Protein AF-0000000074597807 (afdb_homodimer)

Secondary structure (DSSP, 8-state):
-----------------HHHHHHHHHHHHHHHHHHTTTT--HHHHHHHHHTSGGGGG--HHHHHHHHHHHHHHHHHHHHHHHHHHHT-TT--HHHHHHHHHHHHHHTTHHHHHHHHHHHHHTT-HHHHHHHHHHHHHHHHHHHHHHTT--SHHHHHHHHHHHHHHHHHHHHHHHHHHHHHH-/---------------STHHHHHHHHHHHHHHHHHHTTTT--HHHHHHHHHTSGGGGG--HHHHHHHHHHHHHHHHHHHHHHHHHHHT-TT--HHHHHHHHHHHHHHTTHHHHHHHHHHHHHTT-HHHHHHHHHHHHHHHHHHHHHHTT---HHHHHHHHHHHHHHHHHHHHHHHHHHHHHH-

Radius of gyration: 28.16 Å; Cα contacts (8 Å, |Δi|>4): 425; chains: 2; bounding box: 105×85×82 Å

InterPro domains:
  IPR006501 Pectinesterase inhibitor domain [PF04043] (23-172)
  IPR006501 Pectinesterase inhibitor domain [SM00856] (20-174)
  IPR006501 Pectinesterase inhibitor domain [TIGR01614] (4-178)
  IPR035513 Invertase/pectin methylesterase inhibitor domain superfamily [G3DSA:1.20.140.40] (20-178)
  IPR035513 Invertase/pectin methylesterase inhibitor domain superfamily [SSF101148] (22-178)

Foldseek 3Di:
DPPPPPPPPPPPCPDPPQPVLLVVQLVLLVVLCVVPVPQEDSVLSSVQLVVDVVSSDDDLLVSLLSLLVSLLVLLVVLLVLLVVQLPDPPDDPLQNVLSVLLNVLSVCLNVLSVVLSVCSVVVNLVSVLVSLVVNLVSLVVSQVSLVPPPDDSSVVSNVSSSSSNSSSSVSNSSSVVSVVVD/DPPPPPDDCPDDPPDDPQPVLLVVQLVLLVVLCVVPVPQEDSVLSSVQLVVDVVSSPDDLLVSLLSLLVSLLVLLVVLLVLLVVQLPDPPDDPLQNVLSVLLNVLSVCLNVLSVVLSVCSVVVVLVSVLVSLVVNLVSLVVSQVSLPPDPDDSSVVSNVSSSSSNSSSSVSNSSSVVSVVVD

Structure (mmCIF, N/CA/C/O backbone):
data_AF-0000000074597807-model_v1
#
loop_
_entity.id
_entity.type
_entity.pdbx_description
1 polymer 'Pectinesterase inhibitor domain-containing protein'
#
loop_
_atom_site.group_PDB
_atom_site.id
_atom_site.type_symbol
_atom_site.label_atom_id
_atom_site.label_alt_id
_atom_site.label_comp_id
_atom_site.label_asym_id
_atom_site.label_entity_id
_atom_site.label_seq_id
_atom_site.pdbx_PDB_ins_code
_atom_site.Cartn_x
_atom_site.Cartn_y
_atom_site.Cartn_z
_atom_site.occupancy
_atom_site.B_iso_or_equiv
_atom_site.auth_seq_id
_atom_site.auth_comp_id
_atom_site.auth_asym_id
_atom_site.auth_atom_id
_atom_site.pdbx_PDB_model_num
ATOM 1 N N . MET A 1 1 ? 69.5 13.93 -6.168 1 35.16 1 MET A N 1
ATOM 2 C CA . MET A 1 1 ? 68.562 12.898 -5.863 1 35.16 1 MET A CA 1
ATOM 3 C C . MET A 1 1 ? 67.188 13.516 -5.602 1 35.16 1 MET A C 1
ATOM 5 O O . MET A 1 1 ? 67 14.32 -4.688 1 35.16 1 MET A O 1
ATOM 9 N N . HIS A 1 2 ? 66.375 13.734 -6.77 1 42.31 2 HIS A N 1
ATOM 10 C CA . HIS A 1 2 ? 65.062 14.25 -7 1 42.31 2 HIS A CA 1
ATOM 11 C C . HIS A 1 2 ? 64 13.43 -6.246 1 42.31 2 HIS A C 1
ATOM 13 O O . HIS A 1 2 ? 63.969 12.211 -6.383 1 42.31 2 HIS A O 1
ATOM 19 N N . TYR A 1 3 ? 63.75 13.82 -5.004 1 42.03 3 TYR A N 1
ATOM 20 C CA . TYR A 1 3 ? 62.625 13.359 -4.195 1 42.03 3 TYR A CA 1
ATOM 21 C C . TYR A 1 3 ? 61.312 13.531 -4.953 1 42.03 3 TYR A C 1
ATOM 23 O O . TYR A 1 3 ? 60.906 14.656 -5.227 1 42.03 3 TYR A O 1
ATOM 31 N N . THR A 1 4 ? 61.156 12.648 -5.973 1 44.5 4 THR A N 1
ATOM 32 C CA . THR A 1 4 ? 59.812 12.547 -6.539 1 44.5 4 THR A CA 1
ATOM 33 C C . THR A 1 4 ? 58.781 12.289 -5.441 1 44.5 4 THR A C 1
ATOM 35 O O . THR A 1 4 ? 58.938 11.352 -4.656 1 44.5 4 THR A O 1
ATOM 38 N N . PHE A 1 5 ? 58.219 13.352 -4.855 1 45.19 5 PHE A N 1
ATOM 39 C CA . PHE A 1 5 ? 56.969 13.391 -4.078 1 45.19 5 PHE A CA 1
ATOM 40 C C . PHE A 1 5 ? 55.875 12.586 -4.762 1 45.19 5 PHE A C 1
ATOM 42 O O . PHE A 1 5 ? 55.406 12.961 -5.836 1 45.19 5 PHE A O 1
ATOM 49 N N . VAL A 1 6 ? 55.906 11.242 -4.656 1 41.97 6 VAL A N 1
ATOM 50 C CA . VAL A 1 6 ? 54.75 10.391 -4.961 1 41.97 6 VAL A CA 1
ATOM 51 C C . VAL A 1 6 ? 53.531 10.883 -4.184 1 41.97 6 VAL A C 1
ATOM 53 O O . VAL A 1 6 ? 53.5 10.797 -2.953 1 41.97 6 VAL A O 1
ATOM 56 N N . SER A 1 7 ? 52.906 11.984 -4.496 1 43 7 SER A N 1
ATOM 57 C CA . SER A 1 7 ? 51.562 12.289 -4.039 1 43 7 SER A CA 1
ATOM 58 C C . SER A 1 7 ? 50.625 11.125 -4.285 1 43 7 SER A C 1
ATOM 60 O O . SER A 1 7 ? 50.375 10.734 -5.434 1 43 7 SER A O 1
ATOM 62 N N . ALA A 1 8 ? 50.719 10.047 -3.471 1 38.78 8 ALA A N 1
ATOM 63 C CA . ALA A 1 8 ? 49.688 9.016 -3.473 1 38.78 8 ALA A CA 1
ATOM 64 C C . ALA A 1 8 ? 48.281 9.641 -3.398 1 38.78 8 ALA A C 1
ATOM 66 O O . ALA A 1 8 ? 47.969 10.398 -2.473 1 38.78 8 ALA A O 1
ATOM 67 N N . LEU A 1 9 ? 47.562 9.766 -4.52 1 37.81 9 LEU A N 1
ATOM 68 C CA . LEU A 1 9 ? 46.125 9.938 -4.77 1 37.81 9 LEU A CA 1
ATOM 69 C C . LEU A 1 9 ? 45.312 8.953 -3.943 1 37.81 9 LEU A C 1
ATOM 71 O O . LEU A 1 9 ? 45.312 7.754 -4.227 1 37.81 9 LEU A O 1
ATOM 75 N N . ILE A 1 10 ? 45.312 9.008 -2.631 1 40.59 10 ILE A N 1
ATOM 76 C CA . ILE A 1 10 ? 44.281 8.305 -1.894 1 40.59 10 ILE A CA 1
ATOM 77 C C . ILE A 1 10 ? 42.906 8.719 -2.424 1 40.59 10 ILE A C 1
ATOM 79 O O . ILE A 1 10 ? 42.438 9.82 -2.154 1 40.59 10 ILE A O 1
ATOM 83 N N . PHE A 1 11 ? 42.625 8.5 -3.691 1 38.66 11 PHE A N 1
ATOM 84 C CA . PHE A 1 11 ? 41.219 8.539 -4.062 1 38.66 11 PHE A CA 1
ATOM 85 C C . PHE A 1 11 ? 40.406 7.625 -3.164 1 38.66 11 PHE A C 1
ATOM 87 O O . PHE A 1 11 ? 40.531 6.402 -3.236 1 38.66 11 PHE A O 1
ATOM 94 N N . PHE A 1 12 ? 40.219 7.984 -1.876 1 38.12 12 PHE A N 1
ATOM 95 C CA . PHE A 1 12 ? 39.156 7.43 -1.035 1 38.12 12 PHE A CA 1
ATOM 96 C C . PHE A 1 12 ? 37.875 7.172 -1.849 1 38.12 12 PHE A C 1
ATOM 98 O O . PHE A 1 12 ? 37.344 8.094 -2.471 1 38.12 12 PHE A O 1
ATOM 105 N N . PHE A 1 13 ? 37.656 5.965 -2.201 1 36 13 PHE A N 1
ATOM 106 C CA . PHE A 1 13 ? 36.438 5.277 -2.629 1 36 13 PHE A CA 1
ATOM 107 C C . PHE A 1 13 ? 35.25 5.637 -1.724 1 36 13 PHE A C 1
ATOM 109 O O . PHE A 1 13 ? 35.094 5.039 -0.66 1 36 13 PHE A O 1
ATOM 116 N N . PHE A 1 14 ? 35 6.945 -1.394 1 39.16 14 PHE A N 1
ATOM 117 C CA . PHE A 1 14 ? 33.625 7.113 -0.916 1 39.16 14 PHE A CA 1
ATOM 118 C C . PHE A 1 14 ? 32.625 6.402 -1.836 1 39.16 14 PHE A C 1
ATOM 120 O O . PHE A 1 14 ? 32.281 6.934 -2.883 1 39.16 14 PHE A O 1
ATOM 127 N N . ILE A 1 15 ? 32.688 5.141 -2.041 1 37.38 15 ILE A N 1
ATOM 128 C CA . ILE A 1 15 ? 31.656 4.359 -2.701 1 37.38 15 ILE A CA 1
ATOM 129 C C . ILE A 1 15 ? 30.281 4.801 -2.197 1 37.38 15 ILE A C 1
ATOM 131 O O . ILE A 1 15 ? 30.125 5.117 -1.017 1 37.38 15 ILE A O 1
ATOM 135 N N . SER A 1 16 ? 29.141 4.848 -3.113 1 37.72 16 SER A N 1
ATOM 136 C CA . SER A 1 16 ? 27.75 5.117 -3.445 1 37.72 16 SER A CA 1
ATOM 137 C C . SER A 1 16 ? 26.812 4.336 -2.537 1 37.72 16 SER A C 1
ATOM 139 O O . SER A 1 16 ? 26.391 3.225 -2.873 1 37.72 16 SER A O 1
ATOM 141 N N . THR A 1 17 ? 27.078 4.219 -1.377 1 41.03 17 THR A N 1
ATOM 142 C CA . THR A 1 17 ? 25.969 3.668 -0.604 1 41.03 17 THR A CA 1
ATOM 143 C C . THR A 1 17 ? 24.672 4.434 -0.885 1 41.03 17 THR A C 1
ATOM 145 O O . THR A 1 17 ? 23.641 4.148 -0.286 1 41.03 17 THR A O 1
ATOM 148 N N . ASN A 1 18 ? 24.688 5.566 -1.481 1 43.09 18 ASN A N 1
ATOM 149 C CA . ASN A 1 18 ? 23.531 6.426 -1.624 1 43.09 18 ASN A CA 1
ATOM 150 C C . ASN A 1 18 ? 22.422 5.746 -2.426 1 43.09 18 ASN A C 1
ATOM 152 O O . ASN A 1 18 ? 21.328 6.297 -2.578 1 43.09 18 ASN A O 1
ATOM 156 N N . ASN A 1 19 ? 22.656 4.613 -3.107 1 43 19 ASN A N 1
ATOM 157 C CA . ASN A 1 19 ? 21.672 4.18 -4.09 1 43 19 ASN A CA 1
ATOM 158 C C . ASN A 1 19 ? 20.531 3.412 -3.434 1 43 19 ASN A C 1
ATOM 160 O O . ASN A 1 19 ? 19.406 3.395 -3.951 1 43 19 ASN A O 1
ATOM 164 N N . VAL A 1 20 ? 20.781 2.779 -2.264 1 45.22 20 VAL A N 1
ATOM 165 C CA . VAL A 1 20 ? 19.781 1.875 -1.718 1 45.22 20 VAL A CA 1
ATOM 166 C C . VAL A 1 20 ? 18.656 2.682 -1.054 1 45.22 20 VAL A C 1
ATOM 168 O O . VAL A 1 20 ? 17.484 2.371 -1.218 1 45.22 20 VAL A O 1
ATOM 171 N N . SER A 1 21 ? 19.094 3.771 -0.204 1 47.28 21 SER A N 1
ATOM 172 C CA . SER A 1 21 ? 18.125 4.582 0.543 1 47.28 21 SER A CA 1
ATOM 173 C C . SER A 1 21 ? 17.234 5.391 -0.393 1 47.28 21 SER A C 1
ATOM 175 O O . SER A 1 21 ? 16.031 5.473 -0.191 1 47.28 21 SER A O 1
ATOM 177 N N . ALA A 1 22 ? 17.922 6.121 -1.404 1 53.16 22 ALA A N 1
ATOM 178 C CA . ALA A 1 22 ? 17.188 6.844 -2.439 1 53.16 22 ALA A CA 1
ATOM 179 C C . ALA A 1 22 ? 16.141 5.945 -3.104 1 53.16 22 ALA A C 1
ATOM 181 O O . ALA A 1 22 ? 15.055 6.402 -3.457 1 53.16 22 ALA A O 1
ATOM 182 N N . SER A 1 23 ? 16.312 4.684 -2.635 1 79.94 23 SER A N 1
ATOM 183 C CA . SER A 1 23 ? 15.508 3.682 -3.316 1 79.94 23 SER A CA 1
ATOM 184 C C . SER A 1 23 ? 14.234 3.371 -2.529 1 79.94 23 SER A C 1
ATOM 186 O O . SER A 1 23 ? 13.156 3.244 -3.109 1 79.94 23 SER A O 1
ATOM 188 N N . LEU A 1 24 ? 14.484 3.76 -1.171 1 89.06 24 LEU A N 1
ATOM 189 C CA . LEU A 1 24 ? 13.297 3.404 -0.411 1 89.06 24 LEU A CA 1
ATOM 190 C C . LEU A 1 24 ? 12.266 4.523 -0.463 1 89.06 24 LEU A C 1
ATOM 192 O O . LEU A 1 24 ? 11.062 4.262 -0.546 1 89.06 24 LEU A O 1
ATOM 196 N N . VAL A 1 25 ? 12.82 5.781 -0.457 1 95.5 25 VAL A N 1
ATOM 197 C CA . VAL A 1 25 ? 11.938 6.938 -0.564 1 95.5 25 VAL A CA 1
ATOM 198 C C . VAL A 1 25 ? 11.117 6.844 -1.849 1 95.5 25 VAL A C 1
ATOM 200 O O . VAL A 1 25 ? 9.891 6.961 -1.817 1 95.5 25 VAL A O 1
ATOM 203 N N . ARG A 1 26 ? 11.773 6.609 -2.891 1 94.5 26 ARG A N 1
ATOM 204 C CA . ARG A 1 26 ? 11.102 6.555 -4.184 1 94.5 26 ARG A CA 1
ATOM 205 C C . ARG A 1 26 ? 10.141 5.371 -4.258 1 94.5 26 ARG A C 1
ATOM 207 O O . ARG A 1 26 ? 9.016 5.508 -4.734 1 94.5 26 ARG A O 1
ATOM 214 N N . ALA A 1 27 ? 10.562 4.238 -3.715 1 92.88 27 ALA A N 1
ATOM 215 C CA . ALA A 1 27 ? 9.703 3.057 -3.709 1 92.88 27 ALA A CA 1
ATOM 216 C C . ALA A 1 27 ? 8.461 3.287 -2.859 1 92.88 27 ALA A C 1
ATOM 218 O O . ALA A 1 27 ? 7.352 2.912 -3.256 1 92.88 27 ALA A O 1
ATOM 219 N N . THR A 1 28 ? 8.664 3.896 -1.74 1 95.5 28 THR A N 1
ATOM 220 C CA . THR A 1 28 ? 7.547 4.125 -0.833 1 95.5 28 THR A CA 1
ATOM 221 C C . THR A 1 28 ? 6.598 5.176 -1.399 1 95.5 28 THR A C 1
ATOM 223 O O . THR A 1 28 ? 5.379 5.004 -1.362 1 95.5 28 THR A O 1
ATOM 226 N N . CYS A 1 29 ? 7.133 6.207 -1.984 1 97.44 29 CYS A N 1
ATOM 227 C CA . CYS A 1 29 ? 6.289 7.242 -2.57 1 97.44 29 CYS A CA 1
ATOM 228 C C . CYS A 1 29 ? 5.52 6.703 -3.771 1 97.44 29 CYS A C 1
ATOM 230 O O . CYS A 1 29 ? 4.367 7.078 -3.996 1 97.44 29 CYS A O 1
ATOM 232 N N . LYS A 1 30 ? 6.188 5.895 -4.516 1 95.69 30 LYS A N 1
ATOM 233 C CA . LYS A 1 30 ? 5.484 5.258 -5.625 1 95.69 30 LYS A CA 1
ATOM 234 C C . LYS A 1 30 ? 4.32 4.41 -5.125 1 95.69 30 LYS A C 1
ATOM 236 O O . LYS A 1 30 ? 3.217 4.473 -5.672 1 95.69 30 LYS A O 1
ATOM 241 N N . HIS A 1 31 ? 4.621 3.639 -4.098 1 95.44 31 HIS A N 1
ATOM 242 C CA . HIS A 1 31 ? 3.592 2.791 -3.508 1 95.44 31 HIS A CA 1
ATOM 243 C C . HIS A 1 31 ? 2.439 3.625 -2.957 1 95.44 31 HIS A C 1
ATOM 245 O O . HIS A 1 31 ? 1.271 3.305 -3.188 1 95.44 31 HIS A O 1
ATOM 251 N N . LEU A 1 32 ? 2.727 4.66 -2.268 1 97.62 32 LEU A N 1
ATOM 252 C CA . LEU A 1 32 ? 1.702 5.504 -1.664 1 97.62 32 LEU A CA 1
ATOM 253 C C . LEU A 1 32 ? 0.88 6.211 -2.736 1 97.62 32 LEU A C 1
ATOM 255 O O . LEU A 1 32 ? -0.343 6.316 -2.617 1 97.62 32 LEU A O 1
ATOM 259 N N . SER A 1 33 ? 1.545 6.727 -3.762 1 97.44 33 SER A N 1
ATOM 260 C CA . SER A 1 33 ? 0.84 7.438 -4.824 1 97.44 33 SER A CA 1
ATOM 261 C C . SER A 1 33 ? -0.102 6.508 -5.582 1 97.44 33 SER A C 1
ATOM 263 O O . SER A 1 33 ? -1.156 6.934 -6.055 1 97.44 33 SER A O 1
ATOM 265 N N . LYS A 1 34 ? 0.245 5.266 -5.68 1 94.94 34 LYS A N 1
ATOM 266 C CA . LYS A 1 34 ? -0.625 4.285 -6.32 1 94.94 34 LYS A CA 1
ATOM 267 C C . LYS A 1 34 ? -1.829 3.957 -5.445 1 94.94 34 LYS A C 1
ATOM 269 O O . LYS A 1 34 ? -2.93 3.727 -5.949 1 94.94 34 LYS A O 1
ATOM 274 N N . THR A 1 35 ? -1.568 3.916 -4.184 1 94.94 35 THR A N 1
ATOM 275 C CA . THR A 1 35 ? -2.633 3.553 -3.254 1 94.94 35 THR A CA 1
ATOM 276 C C . THR A 1 35 ? -3.619 4.707 -3.086 1 94.94 35 THR A C 1
ATOM 278 O O . THR A 1 35 ? -4.812 4.48 -2.859 1 94.94 35 THR A O 1
ATOM 281 N N . ASP A 1 36 ? -3.133 5.91 -3.15 1 95.69 36 ASP A N 1
ATOM 282 C CA . ASP A 1 36 ? -3.959 7.105 -3.041 1 95.69 36 ASP A CA 1
ATOM 283 C C . ASP A 1 36 ? -3.617 8.117 -4.137 1 95.69 36 ASP A C 1
ATOM 285 O O . ASP A 1 36 ? -3.045 9.172 -3.855 1 95.69 36 ASP A O 1
ATOM 289 N N . ARG A 1 37 ? -4.102 7.855 -5.293 1 94 37 ARG A N 1
ATOM 290 C CA . ARG A 1 37 ? -3.758 8.617 -6.492 1 94 37 ARG A CA 1
ATOM 291 C C . ARG A 1 37 ? -4.348 10.016 -6.438 1 94 37 ARG A C 1
ATOM 293 O O . ARG A 1 37 ? -3.807 10.953 -7.043 1 94 37 ARG A O 1
ATOM 300 N N . GLN A 1 38 ? -5.383 10.234 -5.715 1 94.75 38 GLN A N 1
ATOM 301 C CA . GLN A 1 38 ? -6.102 11.5 -5.688 1 94.75 38 GLN A CA 1
ATOM 302 C C . GLN A 1 38 ? -5.371 12.531 -4.824 1 94.75 38 GLN A C 1
ATOM 304 O O . GLN A 1 38 ? -5.402 13.727 -5.113 1 94.75 38 GLN A O 1
ATOM 309 N N . ASN A 1 39 ? -4.68 11.969 -3.824 1 95.25 39 ASN A N 1
ATOM 310 C CA . ASN A 1 39 ? -4.215 12.93 -2.832 1 95.25 39 ASN A CA 1
ATOM 311 C C . ASN A 1 39 ? -2.693 12.938 -2.723 1 95.25 39 ASN A C 1
ATOM 313 O O . ASN A 1 39 ? -2.109 13.867 -2.166 1 95.25 39 ASN A O 1
ATOM 317 N N . ILE A 1 40 ? -2.057 11.938 -3.232 1 98 40 ILE A N 1
ATOM 318 C CA . ILE A 1 40 ? -0.609 11.867 -3.072 1 98 40 ILE A CA 1
ATOM 319 C C . ILE A 1 40 ? 0.066 11.922 -4.441 1 98 40 ILE A C 1
ATOM 321 O O . ILE A 1 40 ? -0.06 10.992 -5.238 1 98 40 ILE A O 1
ATOM 325 N N . ASN A 1 41 ? 0.726 13.016 -4.637 1 98.31 41 ASN A N 1
ATOM 326 C CA . ASN A 1 41 ? 1.534 13.18 -5.84 1 98.31 41 ASN A CA 1
ATOM 327 C C . ASN A 1 41 ? 2.943 12.625 -5.652 1 98.31 41 ASN A C 1
ATOM 329 O O . ASN A 1 41 ? 3.648 13.016 -4.723 1 98.31 41 ASN A O 1
ATOM 333 N N . TYR A 1 42 ? 3.393 11.773 -6.531 1 98 42 TYR A N 1
ATOM 334 C CA . TYR A 1 42 ? 4.668 11.078 -6.43 1 98 42 TYR A CA 1
ATOM 335 C C . TYR A 1 42 ? 5.824 12.07 -6.34 1 98 42 TYR A C 1
ATOM 337 O O . TYR A 1 42 ? 6.66 11.977 -5.438 1 98 42 TYR A O 1
ATOM 345 N N . ASP A 1 43 ? 5.859 13.023 -7.262 1 98.19 43 ASP A N 1
ATOM 346 C CA . ASP A 1 43 ? 6.992 13.945 -7.316 1 98.19 43 ASP A CA 1
ATOM 347 C C . ASP A 1 43 ? 7.047 14.828 -6.07 1 98.19 43 ASP A C 1
ATOM 349 O O . ASP A 1 43 ? 8.125 15.117 -5.555 1 98.19 43 ASP A O 1
ATOM 353 N N . PHE A 1 44 ? 5.98 15.281 -5.602 1 98.56 44 PHE A N 1
ATOM 354 C CA . PHE A 1 44 ? 5.93 16.078 -4.379 1 98.56 44 PHE A CA 1
ATOM 355 C C . PHE A 1 44 ? 6.406 15.258 -3.184 1 98.56 44 PHE A C 1
ATOM 357 O O . PHE A 1 44 ? 7.203 15.742 -2.377 1 98.56 44 PHE A O 1
ATOM 364 N N . CYS A 1 45 ? 5.887 14 -3.107 1 98.5 45 CYS A N 1
ATOM 365 C CA . CYS A 1 45 ? 6.277 13.094 -2.037 1 98.5 45 CYS A CA 1
ATOM 366 C C . CYS A 1 45 ? 7.789 12.898 -2.008 1 98.5 45 CYS A C 1
ATOM 368 O O . CYS A 1 45 ? 8.422 13.062 -0.963 1 98.5 45 CYS A O 1
ATOM 370 N N . VAL A 1 46 ? 8.367 12.617 -3.148 1 98.06 46 VAL A N 1
ATOM 371 C CA . VAL A 1 46 ? 9.797 12.375 -3.262 1 98.06 46 VAL A CA 1
ATOM 372 C C . VAL A 1 46 ? 10.57 13.633 -2.883 1 98.06 46 VAL A C 1
ATOM 374 O O . VAL A 1 46 ? 11.5 13.586 -2.072 1 98.06 46 VAL A O 1
ATOM 377 N N . SER A 1 47 ? 10.148 14.719 -3.396 1 98 47 SER A N 1
ATOM 378 C CA . SER A 1 47 ? 10.844 15.977 -3.146 1 98 47 SER A CA 1
ATOM 379 C C . SER A 1 47 ? 10.844 16.328 -1.662 1 98 47 SER A C 1
ATOM 381 O O . SER A 1 47 ? 11.867 16.734 -1.111 1 98 47 SER A O 1
ATOM 383 N N . LYS A 1 48 ? 9.75 16.125 -0.962 1 98.19 48 LYS A N 1
ATOM 384 C CA . LYS A 1 48 ? 9.617 16.516 0.44 1 98.19 48 LYS A CA 1
ATOM 385 C C . LYS A 1 48 ? 10.43 15.586 1.343 1 98.19 48 LYS A C 1
ATOM 387 O O . LYS A 1 48 ? 11.148 16.047 2.232 1 98.19 48 LYS A O 1
ATOM 392 N N . LEU A 1 49 ? 10.344 14.328 1.073 1 97.81 49 LEU A N 1
ATOM 393 C CA . LEU A 1 49 ? 11.055 13.391 1.934 1 97.81 49 LEU A CA 1
ATOM 394 C C . LEU A 1 49 ? 12.555 13.445 1.679 1 97.81 49 LEU A C 1
ATOM 396 O O . LEU A 1 49 ? 13.352 13.375 2.617 1 97.81 49 LEU A O 1
ATOM 400 N N . GLU A 1 50 ? 12.945 13.641 0.459 1 96 50 GLU A N 1
ATOM 401 C CA . GLU A 1 50 ? 14.367 13.672 0.134 1 96 50 GLU A CA 1
ATOM 402 C C . GLU A 1 50 ? 15.008 14.984 0.58 1 96 50 GLU A C 1
ATOM 404 O O . GLU A 1 50 ? 16.234 15.094 0.65 1 96 50 GLU A O 1
ATOM 409 N N . SER A 1 51 ? 14.117 15.961 0.803 1 94.62 51 SER A N 1
ATOM 410 C CA . SER A 1 51 ? 14.656 17.219 1.312 1 94.62 51 SER A CA 1
ATOM 411 C C . SER A 1 51 ? 15.164 17.062 2.742 1 94.62 51 SER A C 1
ATOM 413 O O . SER A 1 51 ? 15.891 17.922 3.244 1 94.62 51 SER A O 1
ATOM 415 N N . ASP A 1 52 ? 14.711 16.062 3.43 1 94.25 52 ASP A N 1
ATOM 416 C CA . ASP A 1 52 ? 15.219 15.727 4.758 1 94.25 52 ASP A CA 1
ATOM 417 C C . ASP A 1 52 ? 16.375 14.734 4.672 1 94.25 52 ASP A C 1
ATOM 419 O O . ASP A 1 52 ? 16.203 13.609 4.195 1 94.25 52 ASP A O 1
ATOM 423 N N . SER A 1 53 ? 17.547 15.055 5.168 1 91.12 53 SER A N 1
ATOM 424 C CA . SER A 1 53 ? 18.766 14.266 5.02 1 91.12 53 SER A CA 1
ATOM 425 C C . SER A 1 53 ? 18.641 12.922 5.719 1 91.12 53 SER A C 1
ATOM 427 O O . SER A 1 53 ? 19.328 11.961 5.363 1 91.12 53 SER A O 1
ATOM 429 N N . ARG A 1 54 ? 17.812 12.836 6.652 1 93.12 54 ARG A N 1
ATOM 430 C CA . ARG A 1 54 ? 17.672 11.594 7.402 1 93.12 54 ARG A CA 1
ATOM 431 C C . ARG A 1 54 ? 17.016 10.516 6.543 1 93.12 54 ARG A C 1
ATOM 433 O O . ARG A 1 54 ? 17.078 9.328 6.879 1 93.12 54 ARG A O 1
ATOM 440 N N . SER A 1 55 ? 16.359 10.891 5.383 1 90.94 55 SER A N 1
ATOM 441 C CA . SER A 1 55 ? 15.578 9.977 4.559 1 90.94 55 SER A CA 1
ATOM 442 C C . SER A 1 55 ? 16.469 8.969 3.84 1 90.94 55 SER A C 1
ATOM 444 O O . SER A 1 55 ? 16.016 7.883 3.479 1 90.94 55 SER A O 1
ATOM 446 N N . SER A 1 56 ? 17.734 9.25 3.584 1 85.75 56 SER A N 1
ATOM 447 C CA . SER A 1 56 ? 18.641 8.43 2.777 1 85.75 56 SER A CA 1
ATOM 448 C C . SER A 1 56 ? 18.922 7.094 3.455 1 85.75 56 SER A C 1
ATOM 450 O O . SER A 1 56 ? 19.297 6.121 2.791 1 85.75 56 SER A O 1
ATOM 452 N N . SER A 1 57 ? 18.688 6.922 4.73 1 83.31 57 SER A N 1
ATOM 453 C CA . SER A 1 57 ? 18.969 5.688 5.457 1 83.31 57 SER A CA 1
ATOM 454 C C . SER A 1 57 ? 17.797 5.316 6.375 1 83.31 57 SER A C 1
ATOM 456 O O . SER A 1 57 ? 18.016 4.781 7.465 1 83.31 57 SER A O 1
ATOM 458 N N . SER A 1 58 ? 16.656 5.512 5.855 1 88.19 58 SER A N 1
ATOM 459 C CA . SER A 1 58 ? 15.492 5.367 6.723 1 88.19 58 SER A CA 1
ATOM 460 C C . SER A 1 58 ? 14.695 4.117 6.367 1 88.19 58 SER A C 1
ATOM 462 O O . SER A 1 58 ? 14.773 3.627 5.238 1 88.19 58 SER A O 1
ATOM 464 N N . THR A 1 59 ? 14.047 3.564 7.406 1 90.81 59 THR A N 1
ATOM 465 C CA . THR A 1 59 ? 13 2.574 7.219 1 90.81 59 THR A CA 1
ATOM 466 C C . THR A 1 59 ? 11.672 3.25 6.863 1 90.81 59 THR A C 1
ATOM 468 O O . THR A 1 59 ? 11.57 4.477 6.91 1 90.81 59 THR A O 1
ATOM 471 N N . ALA A 1 60 ? 10.703 2.475 6.496 1 94.06 60 ALA A N 1
ATOM 472 C CA . ALA A 1 60 ? 9.383 3.021 6.199 1 94.06 60 ALA A CA 1
ATOM 473 C C . ALA A 1 60 ? 8.812 3.775 7.398 1 94.06 60 ALA A C 1
ATOM 475 O O . ALA A 1 60 ? 8.211 4.844 7.242 1 94.06 60 ALA A O 1
ATOM 476 N N . LYS A 1 61 ? 8.992 3.219 8.625 1 95.44 61 LYS A N 1
ATOM 477 C CA . LYS A 1 61 ? 8.508 3.889 9.828 1 95.44 61 LYS A CA 1
ATOM 478 C C . LYS A 1 61 ? 9.195 5.234 10.023 1 95.44 61 LYS A C 1
ATOM 480 O O . LYS A 1 61 ? 8.547 6.238 10.32 1 95.44 61 LYS A O 1
ATOM 485 N N . GLN A 1 62 ? 10.484 5.242 9.82 1 96.94 62 GLN A N 1
ATOM 486 C CA . GLN A 1 62 ? 11.242 6.477 9.977 1 96.94 62 GLN A CA 1
ATOM 487 C C . GLN A 1 62 ? 10.852 7.504 8.914 1 96.94 62 GLN A C 1
ATOM 489 O O . GLN A 1 62 ? 10.812 8.703 9.195 1 96.94 62 GLN A O 1
ATOM 494 N N . LEU A 1 63 ? 10.57 7.047 7.699 1 97.62 63 LEU A N 1
ATOM 495 C CA . LEU A 1 63 ? 10.055 7.949 6.672 1 97.62 63 LEU A CA 1
ATOM 496 C C . LEU A 1 63 ? 8.711 8.539 7.09 1 97.62 63 LEU A C 1
ATOM 498 O O . LEU A 1 63 ? 8.445 9.719 6.848 1 97.62 63 LEU A O 1
ATOM 502 N N . GLY A 1 64 ? 7.895 7.672 7.711 1 98.12 64 GLY A N 1
ATOM 503 C CA . GLY A 1 64 ? 6.652 8.164 8.281 1 98.12 64 GLY A CA 1
ATOM 504 C C . GLY A 1 64 ? 6.863 9.242 9.336 1 98.12 64 GLY A C 1
ATOM 505 O O . GLY A 1 64 ? 6.16 10.25 9.344 1 98.12 64 GLY A O 1
ATOM 506 N N . GLU A 1 65 ? 7.852 9.047 10.148 1 98.5 65 GLU A N 1
ATOM 507 C CA . GLU A 1 65 ? 8.172 10.031 11.18 1 98.5 65 GLU A CA 1
ATOM 508 C C . GLU A 1 65 ? 8.617 11.352 10.57 1 98.5 65 GLU A C 1
ATOM 510 O O . GLU A 1 65 ? 8.211 12.422 11.023 1 98.5 65 GLU A O 1
ATOM 515 N N . ILE A 1 66 ? 9.43 11.266 9.555 1 98.44 66 ILE A N 1
ATOM 516 C CA . ILE A 1 66 ? 9.891 12.453 8.852 1 98.44 66 ILE A CA 1
ATOM 517 C C . ILE A 1 66 ? 8.695 13.195 8.25 1 98.44 66 ILE A C 1
ATOM 519 O O . ILE A 1 66 ? 8.594 14.414 8.359 1 98.44 66 ILE A O 1
ATOM 523 N N . SER A 1 67 ? 7.805 12.445 7.641 1 98.62 67 SER A N 1
ATOM 524 C CA . SER A 1 67 ? 6.605 13.039 7.055 1 98.62 67 SER A CA 1
ATOM 525 C C . SER A 1 67 ? 5.797 13.797 8.102 1 98.62 67 SER A C 1
ATOM 527 O O . SER A 1 67 ? 5.336 14.914 7.848 1 98.62 67 SER A O 1
ATOM 529 N N . PHE A 1 68 ? 5.66 13.234 9.297 1 98.75 68 PHE A N 1
ATOM 530 C CA . PHE A 1 68 ? 4.965 13.898 10.391 1 98.75 68 PHE A CA 1
ATOM 531 C C . PHE A 1 68 ? 5.656 15.211 10.758 1 98.75 68 PHE A C 1
ATOM 533 O O . PHE A 1 68 ? 4.996 16.234 10.945 1 98.75 68 PHE A O 1
ATOM 540 N N . GLN A 1 69 ? 6.891 15.172 10.852 1 98.81 69 GLN A N 1
ATOM 541 C CA . GLN A 1 69 ? 7.648 16.344 11.266 1 98.81 69 GLN A CA 1
ATOM 542 C C . GLN A 1 69 ? 7.52 17.469 10.242 1 98.81 69 GLN A C 1
ATOM 544 O O . GLN A 1 69 ? 7.355 18.641 10.609 1 98.81 69 GLN A O 1
ATOM 549 N N . LEU A 1 70 ? 7.598 17.109 8.992 1 98.75 70 LEU A N 1
ATOM 550 C CA . LEU A 1 70 ? 7.402 18.094 7.934 1 98.75 70 LEU A CA 1
ATOM 551 C C . LEU A 1 70 ? 5.996 18.688 7.992 1 98.75 70 LEU A C 1
ATOM 553 O O . LEU A 1 70 ? 5.812 19.891 7.785 1 98.75 70 LEU A O 1
ATOM 557 N N . THR A 1 71 ? 5.035 17.859 8.305 1 98.81 71 THR A N 1
ATOM 558 C CA . THR A 1 71 ? 3.641 18.297 8.383 1 98.81 71 THR A CA 1
ATOM 559 C C . THR A 1 71 ? 3.422 19.203 9.578 1 98.81 71 THR A C 1
ATOM 561 O O . THR A 1 71 ? 2.709 20.219 9.477 1 98.81 71 THR A O 1
ATOM 564 N N . ILE A 1 72 ? 4.039 18.906 10.672 1 98.81 72 ILE A N 1
ATOM 565 C CA . ILE A 1 72 ? 3.969 19.75 11.859 1 98.81 72 ILE A CA 1
ATOM 566 C C . ILE A 1 72 ? 4.559 21.125 11.555 1 98.81 72 ILE A C 1
ATOM 568 O O . ILE A 1 72 ? 3.938 22.141 11.852 1 98.81 72 ILE A O 1
ATOM 572 N N . SER A 1 73 ? 5.711 21.078 10.961 1 98.56 73 SER A N 1
ATOM 573 C CA . SER A 1 73 ? 6.375 22.328 10.633 1 98.56 73 SER A CA 1
ATOM 574 C C . SER A 1 73 ? 5.508 23.188 9.711 1 98.56 73 SER A C 1
ATOM 576 O O . SER A 1 73 ? 5.422 24.406 9.883 1 98.56 73 SER A O 1
ATOM 578 N N . LYS A 1 74 ? 4.871 22.547 8.742 1 98.25 74 LYS A N 1
ATOM 579 C CA . LYS A 1 74 ? 4.023 23.297 7.812 1 98.25 74 LYS A CA 1
ATOM 580 C C . LYS A 1 74 ? 2.789 23.844 8.523 1 98.25 74 LYS A C 1
ATOM 582 O O . LYS A 1 74 ? 2.352 24.969 8.234 1 98.25 74 LYS A O 1
ATOM 587 N N . ALA A 1 75 ? 2.244 23.094 9.414 1 97.94 75 ALA A N 1
ATOM 588 C CA . ALA A 1 75 ? 1.104 23.578 10.188 1 97.94 75 ALA A CA 1
ATOM 589 C C . ALA A 1 75 ? 1.47 24.828 10.977 1 97.94 75 ALA A C 1
ATOM 591 O O . ALA A 1 75 ? 0.694 25.781 11.023 1 97.94 75 ALA A O 1
ATOM 592 N N . GLU A 1 76 ? 2.588 24.812 11.562 1 98.19 76 GLU A N 1
ATOM 593 C CA . GLU A 1 76 ? 3.053 25.953 12.336 1 98.19 76 GLU A CA 1
ATOM 594 C C . GLU A 1 76 ? 3.266 27.172 11.43 1 98.19 76 GLU A C 1
ATOM 596 O O . GLU A 1 76 ? 2.955 28.297 11.82 1 98.19 76 GLU A O 1
ATOM 601 N N . GLU A 1 77 ? 3.779 26.938 10.258 1 97.38 77 GLU A N 1
ATOM 602 C CA . GLU A 1 77 ? 3.939 28.016 9.281 1 97.38 77 GLU A CA 1
ATOM 603 C C . GLU A 1 77 ? 2.592 28.609 8.891 1 97.38 77 GLU A C 1
ATOM 605 O O . GLU A 1 77 ? 2.451 29.828 8.82 1 97.38 77 GLU A O 1
ATOM 610 N N . VAL A 1 78 ? 1.623 27.781 8.633 1 95.75 78 VAL A N 1
ATOM 611 C CA . VAL A 1 78 ? 0.282 28.219 8.266 1 95.75 78 VAL A CA 1
ATOM 612 C C . VAL A 1 78 ? -0.291 29.094 9.383 1 95.75 78 VAL A C 1
ATOM 614 O O . VAL A 1 78 ? -0.817 30.172 9.125 1 95.75 78 VAL A O 1
ATOM 617 N N . LEU A 1 79 ? -0.163 28.656 10.609 1 96.06 79 LEU A N 1
ATOM 618 C CA . LEU A 1 79 ? -0.688 29.391 11.758 1 96.06 79 LEU A CA 1
ATOM 619 C C . LEU A 1 79 ? -0.018 30.75 11.898 1 96.06 79 LEU A C 1
ATOM 621 O O . LEU A 1 79 ? -0.688 31.75 12.148 1 96.06 79 LEU A O 1
ATOM 625 N N . SER A 1 80 ? 1.248 30.734 11.734 1 96.31 80 SER A N 1
ATOM 626 C CA . SER A 1 80 ? 1.985 31.984 11.805 1 96.31 80 SER A CA 1
ATOM 627 C C . SER A 1 80 ? 1.502 32.969 10.742 1 96.31 80 SER A C 1
ATOM 629 O O . SER A 1 80 ? 1.303 34.156 11.031 1 96.31 80 SER A O 1
ATOM 631 N N . THR A 1 81 ? 1.328 32.5 9.555 1 93.5 81 THR A N 1
ATOM 632 C CA . THR A 1 81 ? 0.859 33.344 8.461 1 93.5 81 THR A CA 1
ATOM 633 C C . THR A 1 81 ? -0.562 33.812 8.727 1 93.5 81 THR A C 1
ATOM 635 O O . THR A 1 81 ? -0.869 35 8.516 1 93.5 81 THR A O 1
ATOM 638 N N . MET A 1 82 ? -1.445 32.969 9.18 1 92.06 82 MET A N 1
ATOM 639 C CA . MET A 1 82 ? -2.82 33.344 9.477 1 92.06 82 MET A CA 1
ATOM 640 C C . MET A 1 82 ? -2.859 34.406 10.562 1 92.06 82 MET A C 1
ATOM 642 O O . MET A 1 82 ? -3.617 35.375 10.453 1 92.06 82 MET A O 1
ATOM 646 N N . ASP A 1 83 ? -2.023 34.219 11.547 1 93 83 ASP A N 1
ATOM 647 C CA . ASP A 1 83 ? -1.945 35.188 12.641 1 93 83 ASP A CA 1
ATOM 648 C C . ASP A 1 83 ? -1.533 36.562 12.117 1 93 83 ASP A C 1
ATOM 650 O O . ASP A 1 83 ? -2.113 37.562 12.508 1 93 83 ASP A O 1
ATOM 654 N N . ARG A 1 84 ? -0.582 36.562 11.25 1 91.75 84 ARG A N 1
ATOM 655 C CA . ARG A 1 84 ? -0.101 37.812 10.656 1 91.75 84 ARG A CA 1
ATOM 656 C C . ARG A 1 84 ? -1.19 38.469 9.828 1 91.75 84 ARG A C 1
ATOM 658 O O . ARG A 1 84 ? -1.38 39.688 9.898 1 91.75 84 ARG A O 1
ATOM 665 N N . VAL A 1 85 ? -1.915 37.688 9.062 1 88.62 85 VAL A N 1
ATOM 666 C CA . VAL A 1 85 ? -2.951 38.219 8.188 1 88.62 85 VAL A CA 1
ATOM 667 C C . VAL A 1 85 ? -4.105 38.781 9.023 1 88.62 85 VAL A C 1
ATOM 669 O O . VAL A 1 85 ? -4.641 39.844 8.727 1 88.62 85 VAL A O 1
ATOM 672 N N . LEU A 1 86 ? -4.449 38.094 10.023 1 89.56 86 LEU A N 1
ATOM 673 C CA . LEU A 1 86 ? -5.574 38.469 10.875 1 89.56 86 LEU A CA 1
ATOM 674 C C . LEU A 1 86 ? -5.266 39.75 11.648 1 89.56 86 LEU A C 1
ATOM 676 O O . LEU A 1 86 ? -6.176 40.469 12.047 1 89.56 86 LEU A O 1
ATOM 680 N N . LYS A 1 87 ? -4.051 40.094 11.82 1 89.56 87 LYS A N 1
ATOM 681 C CA . LYS A 1 87 ? -3.641 41.25 12.578 1 89.56 87 LYS A CA 1
ATOM 682 C C . LYS A 1 87 ? -3.488 42.469 11.672 1 89.56 87 LYS A C 1
ATOM 684 O O . LYS A 1 87 ? -3.27 43.594 12.156 1 89.56 87 LYS A O 1
ATOM 689 N N . GLN A 1 88 ? -3.736 42.219 10.414 1 85.88 88 GLN A N 1
ATOM 690 C CA . GLN A 1 88 ? -3.654 43.344 9.5 1 85.88 88 GLN A CA 1
ATOM 691 C C . GLN A 1 88 ? -4.844 44.281 9.68 1 85.88 88 GLN A C 1
ATOM 693 O O . GLN A 1 88 ? -5.988 43.812 9.789 1 85.88 88 GLN A O 1
ATOM 698 N N . PRO A 1 89 ? -4.613 45.531 9.867 1 84.88 89 PRO A N 1
ATOM 699 C CA . PRO A 1 89 ? -5.676 46.469 10.141 1 84.88 89 PRO A CA 1
ATOM 700 C C . PRO A 1 89 ? -6.715 46.562 9.023 1 84.88 89 PRO A C 1
ATOM 702 O O . PRO A 1 89 ? -7.902 46.75 9.297 1 84.88 89 PRO A O 1
ATOM 705 N N . SER A 1 90 ? -6.453 46.344 7.699 1 80.31 90 SER A N 1
ATOM 706 C CA . SER A 1 90 ? -7.379 46.594 6.598 1 80.31 90 SER A CA 1
ATOM 707 C C . SER A 1 90 ? -7.836 45.25 5.98 1 80.31 90 SER A C 1
ATOM 709 O O . SER A 1 90 ? -8.125 45.188 4.785 1 80.31 90 SER A O 1
ATOM 711 N N . ILE A 1 91 ? -7.996 44.344 6.812 1 77.69 91 ILE A N 1
ATOM 712 C CA . ILE A 1 91 ? -8.414 43.062 6.25 1 77.69 91 ILE A CA 1
ATOM 713 C C . ILE A 1 91 ? -9.922 43.094 5.988 1 77.69 91 ILE A C 1
ATOM 715 O O . ILE A 1 91 ? -10.688 43.656 6.77 1 77.69 91 ILE A O 1
ATOM 719 N N . ASP A 1 92 ? -10.266 42.594 4.832 1 80.5 92 ASP A N 1
ATOM 720 C CA . ASP A 1 92 ? -11.672 42.438 4.465 1 80.5 92 ASP A CA 1
ATOM 721 C C . ASP A 1 92 ? -12.414 41.562 5.457 1 80.5 92 ASP A C 1
ATOM 723 O O . ASP A 1 92 ? -11.906 40.5 5.844 1 80.5 92 ASP A O 1
ATOM 727 N N . LEU A 1 93 ? -13.547 42.031 5.816 1 80.69 93 LEU A N 1
ATOM 728 C CA . LEU A 1 93 ? -14.32 41.344 6.852 1 80.69 93 LEU A CA 1
ATOM 729 C C . LEU A 1 93 ? -14.664 39.938 6.438 1 80.69 93 LEU A C 1
ATOM 731 O O . LEU A 1 93 ? -14.664 39.031 7.27 1 80.69 93 LEU A O 1
ATOM 735 N N . HIS A 1 94 ? -14.977 39.75 5.191 1 77.69 94 HIS A N 1
ATOM 736 C CA . HIS A 1 94 ? -15.305 38.406 4.711 1 77.69 94 HIS A CA 1
ATOM 737 C C . HIS A 1 94 ? -14.102 37.5 4.797 1 77.69 94 HIS A C 1
ATOM 739 O O . HIS A 1 94 ? -14.234 36.312 5.18 1 77.69 94 HIS A O 1
ATOM 745 N N . VAL A 1 95 ? -12.961 38.031 4.531 1 78.69 95 VAL A N 1
ATOM 746 C CA . VAL A 1 95 ? -11.711 37.281 4.617 1 78.69 95 VAL A CA 1
ATOM 747 C C . VAL A 1 95 ? -11.391 36.969 6.082 1 78.69 95 VAL A C 1
ATOM 749 O O . VAL A 1 95 ? -10.969 35.875 6.414 1 78.69 95 VAL A O 1
ATOM 752 N N . GLU A 1 96 ? -11.609 37.875 6.875 1 84.62 96 GLU A N 1
ATOM 753 C CA . GLU A 1 96 ? -11.344 37.719 8.297 1 84.62 96 GLU A CA 1
ATOM 754 C C . GLU A 1 96 ? -12.188 36.594 8.891 1 84.62 96 GLU A C 1
ATOM 756 O O . GLU A 1 96 ? -11.672 35.75 9.633 1 84.62 96 GLU A O 1
ATOM 761 N N . ASP A 1 97 ? -13.453 36.625 8.531 1 83.31 97 ASP A N 1
ATOM 762 C CA . ASP A 1 97 ? -14.359 35.594 9.039 1 83.31 97 ASP A CA 1
ATOM 763 C C . ASP A 1 97 ? -13.938 34.188 8.57 1 83.31 97 A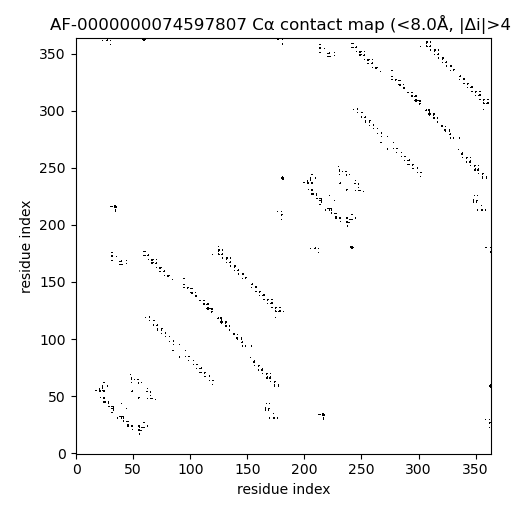SP A C 1
ATOM 765 O O . ASP A 1 97 ? -13.953 33.25 9.352 1 83.31 97 ASP A O 1
ATOM 769 N N . SER A 1 98 ? -13.617 34.156 7.34 1 82.44 98 SER A N 1
ATOM 770 C CA . SER A 1 98 ? -13.195 32.875 6.777 1 82.44 98 SER A CA 1
ATOM 771 C C . SER A 1 98 ? -11.906 32.375 7.434 1 82.44 98 SER A C 1
ATOM 773 O O . SER A 1 98 ? -11.781 31.203 7.758 1 82.44 98 SER A O 1
ATOM 775 N N . LEU A 1 99 ? -10.992 33.281 7.703 1 87.5 99 LEU A N 1
ATOM 776 C CA . LEU A 1 99 ? -9.703 32.938 8.289 1 87.5 99 LEU A CA 1
ATOM 777 C C . LEU A 1 99 ? -9.859 32.531 9.75 1 87.5 99 LEU A C 1
ATOM 779 O O . LEU A 1 99 ? -9.125 31.688 10.25 1 87.5 99 LEU A O 1
ATOM 783 N N . LYS A 1 100 ? -10.766 33.156 10.375 1 88.62 100 LYS A N 1
ATOM 784 C CA . LYS A 1 100 ? -11.008 32.812 11.781 1 88.62 100 LYS A CA 1
ATOM 785 C C . LYS A 1 100 ? -11.539 31.391 11.914 1 88.62 100 LYS A C 1
ATOM 787 O O . LYS A 1 100 ? -11.18 30.672 12.852 1 88.62 100 LYS A O 1
ATOM 792 N N . VAL A 1 101 ? -12.391 31.031 11.008 1 85.19 101 VAL A N 1
ATOM 793 C CA . VAL A 1 101 ? -12.891 29.656 11.008 1 85.19 101 VAL A CA 1
ATOM 794 C C . VAL A 1 101 ? -1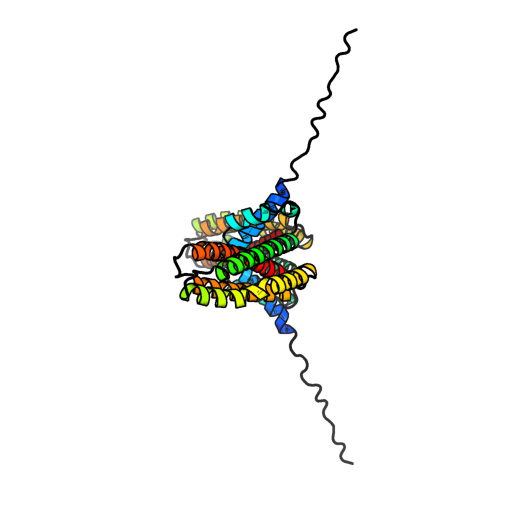1.727 28.688 10.781 1 85.19 101 VAL A C 1
ATOM 796 O O . VAL A 1 101 ? -11.602 27.688 11.492 1 85.19 101 VAL A O 1
ATOM 799 N N . CYS A 1 102 ? -10.875 29 9.906 1 88.38 102 CYS A N 1
ATOM 800 C CA . CYS A 1 102 ? -9.719 28.156 9.617 1 88.38 102 CYS A CA 1
ATOM 801 C C . CYS A 1 102 ? -8.766 28.109 10.797 1 88.38 102 CYS A C 1
ATOM 803 O O . CYS A 1 102 ? -8.227 27.062 11.133 1 88.38 102 CYS A O 1
ATOM 805 N N . TRP A 1 103 ? -8.625 29.25 11.32 1 90.44 103 TRP A N 1
ATOM 806 C CA . TRP A 1 103 ? -7.75 29.328 12.484 1 90.44 103 TRP A CA 1
ATOM 807 C C . TRP A 1 103 ? -8.211 28.391 13.586 1 90.44 103 TRP A C 1
ATOM 809 O O . TRP A 1 103 ? -7.395 27.719 14.219 1 90.44 103 TRP A O 1
ATOM 819 N N . ASP A 1 104 ? -9.438 28.297 13.789 1 90.44 104 ASP A N 1
ATOM 820 C CA . ASP A 1 104 ? -9.984 27.469 14.867 1 90.44 104 ASP A CA 1
ATOM 821 C C . ASP A 1 104 ? -9.688 25.984 14.633 1 90.44 104 ASP A C 1
ATOM 823 O O . ASP A 1 104 ? -9.484 25.234 15.586 1 90.44 104 ASP A O 1
ATOM 827 N N . PHE A 1 105 ? -9.617 25.625 13.422 1 89.69 105 PHE A N 1
ATOM 828 C CA . PHE A 1 105 ? -9.297 24.234 13.109 1 89.69 105 PHE A CA 1
ATOM 829 C C . PHE A 1 105 ? -7.793 24 13.164 1 89.69 105 PHE A C 1
ATOM 831 O O . PHE A 1 105 ? -7.344 22.969 13.688 1 89.69 105 PHE A O 1
ATOM 838 N N . TYR A 1 106 ? -7.02 24.953 12.789 1 93.75 106 TYR A N 1
ATOM 839 C CA . TYR A 1 106 ? -5.586 24.766 12.609 1 93.75 106 TYR A CA 1
ATOM 840 C C . TYR A 1 106 ? -4.852 24.875 13.938 1 93.75 106 TYR A C 1
ATOM 842 O O . TYR A 1 106 ? -3.781 24.281 14.117 1 93.75 106 TYR A O 1
ATOM 850 N N . VAL A 1 107 ? -5.406 25.562 14.844 1 95.5 107 VAL A N 1
ATOM 851 C CA . VAL A 1 107 ? -4.672 25.906 16.062 1 95.5 107 VAL A CA 1
ATOM 852 C C . VAL A 1 107 ? -4.344 24.641 16.844 1 95.5 107 VAL A C 1
ATOM 854 O O . VAL A 1 107 ? -3.311 24.562 17.516 1 95.5 107 VAL A O 1
ATOM 857 N N . THR A 1 108 ? -5.117 23.562 16.656 1 95.75 108 THR A N 1
ATOM 858 C CA . THR A 1 108 ? -4.879 22.359 17.438 1 95.75 108 THR A CA 1
ATOM 859 C C . THR A 1 108 ? -4.074 21.344 16.625 1 95.75 108 THR A C 1
ATOM 861 O O . THR A 1 108 ? -3.562 20.359 17.172 1 95.75 108 THR A O 1
ATOM 864 N N . ILE A 1 109 ? -3.922 21.562 15.367 1 97.38 109 ILE A N 1
ATOM 865 C CA . ILE A 1 109 ? -3.365 20.578 14.445 1 97.38 109 ILE A CA 1
ATOM 866 C C . ILE A 1 109 ? -1.939 20.219 14.859 1 97.38 109 ILE A C 1
ATOM 868 O O . ILE A 1 109 ? -1.57 19.047 14.898 1 97.38 109 ILE A O 1
ATOM 872 N N . PRO A 1 110 ? -1.029 21.203 15.25 1 98.44 110 PRO A N 1
ATOM 873 C CA . PRO A 1 110 ? 0.327 20.812 15.648 1 98.44 110 PRO A CA 1
ATOM 874 C C . PRO A 1 110 ? 0.347 19.875 16.859 1 98.44 110 PRO A C 1
ATOM 876 O O . PRO A 1 110 ? 1.114 18.922 16.875 1 98.44 110 PRO A O 1
ATOM 879 N N . VAL A 1 111 ? -0.521 20.141 17.812 1 98 111 VAL A N 1
ATOM 880 C CA . VAL A 1 111 ? -0.583 19.312 19 1 98 111 VAL A CA 1
ATOM 881 C C . VAL A 1 111 ? -1.072 17.906 18.625 1 98 111 VAL A C 1
ATOM 883 O O . VAL A 1 111 ? -0.506 16.906 19.062 1 98 111 VAL A O 1
ATOM 886 N N . ASP A 1 112 ? -2.15 17.844 17.812 1 98.25 112 ASP A N 1
ATOM 887 C CA . ASP A 1 112 ? -2.668 16.562 17.344 1 98.25 112 ASP A CA 1
ATOM 888 C C . ASP A 1 112 ? -1.59 15.773 16.609 1 98.25 112 ASP A C 1
ATOM 890 O O . ASP A 1 112 ? -1.414 14.578 16.859 1 98.25 112 ASP A O 1
ATOM 894 N N . LEU A 1 113 ? -0.851 16.438 15.766 1 98.75 113 LEU A N 1
ATOM 895 C CA . LEU A 1 113 ? 0.172 15.766 14.969 1 98.75 113 LEU A CA 1
ATOM 896 C C . LEU A 1 113 ? 1.318 15.281 15.852 1 98.75 113 LEU A C 1
ATOM 898 O O . LEU A 1 113 ? 1.893 14.219 15.602 1 98.75 113 LEU A O 1
ATOM 902 N N . ARG A 1 114 ? 1.682 16.031 16.844 1 98.75 114 ARG A N 1
ATOM 903 C CA . ARG A 1 114 ? 2.725 15.594 17.75 1 98.75 114 ARG A CA 1
ATOM 904 C C . ARG A 1 114 ? 2.287 14.344 18.516 1 98.75 114 ARG A C 1
ATOM 906 O O . ARG A 1 114 ? 3.096 13.453 18.781 1 98.75 114 ARG A O 1
ATOM 913 N N . GLU A 1 115 ? 0.991 14.305 18.828 1 98.5 115 GLU A N 1
ATOM 914 C CA . GLU A 1 115 ? 0.457 13.102 19.469 1 98.5 115 GLU A CA 1
ATOM 915 C C . GLU A 1 115 ? 0.506 11.914 18.5 1 98.5 115 GLU A C 1
ATOM 917 O O . GLU A 1 115 ? 0.862 10.805 18.906 1 98.5 115 GLU A O 1
ATOM 922 N N . GLY A 1 116 ? 0.085 12.156 17.266 1 98.75 116 GLY A N 1
ATOM 923 C CA . GLY A 1 116 ? 0.166 11.109 16.266 1 98.75 116 GLY A CA 1
ATOM 924 C C . GLY A 1 116 ? 1.58 10.617 16.031 1 98.75 116 GLY A C 1
ATOM 925 O O . GLY A 1 116 ? 1.806 9.414 15.891 1 98.75 116 GLY A O 1
ATOM 926 N N . LEU A 1 117 ? 2.506 11.516 15.992 1 98.81 117 LEU A N 1
ATOM 927 C CA . LEU A 1 117 ? 3.91 11.164 15.828 1 98.81 117 LEU A CA 1
ATOM 928 C C . LEU A 1 117 ? 4.402 10.32 17 1 98.81 117 LEU A C 1
ATOM 930 O O . LEU A 1 117 ? 5.137 9.344 16.797 1 98.81 117 LEU A O 1
ATOM 934 N N . ALA A 1 118 ? 4.062 10.727 18.219 1 98.81 118 ALA A N 1
ATOM 935 C CA . ALA A 1 118 ? 4.434 9.945 19.391 1 98.81 118 ALA A CA 1
ATOM 936 C C . ALA A 1 118 ? 3.875 8.531 19.312 1 98.81 118 ALA A C 1
ATOM 938 O O . ALA A 1 118 ? 4.555 7.566 19.672 1 98.81 118 ALA A O 1
ATOM 939 N N . ALA A 1 119 ? 2.623 8.414 18.891 1 98.62 119 ALA A N 1
ATOM 940 C CA . ALA A 1 119 ? 2.012 7.105 18.719 1 98.62 119 ALA A CA 1
ATOM 941 C C . ALA A 1 119 ? 2.785 6.27 17.703 1 98.62 119 ALA A C 1
ATOM 943 O O . ALA A 1 119 ? 3.031 5.082 17.922 1 98.62 119 ALA A O 1
ATOM 944 N N . LEU A 1 120 ? 3.152 6.879 16.578 1 98.25 120 LEU A N 1
ATOM 945 C CA . LEU A 1 120 ? 3.924 6.191 15.555 1 98.25 120 LEU A CA 1
ATOM 946 C C . LEU A 1 120 ? 5.258 5.703 16.109 1 98.25 120 LEU A C 1
ATOM 948 O O . LEU A 1 120 ? 5.641 4.551 15.891 1 98.25 120 LEU A O 1
ATOM 952 N N . LYS A 1 121 ? 5.945 6.59 16.828 1 98.06 121 LYS A N 1
ATOM 953 C CA . LYS A 1 121 ? 7.227 6.238 17.438 1 98.06 121 LYS A CA 1
ATOM 954 C C . LYS A 1 121 ? 7.066 5.098 18.438 1 98.06 121 LYS A C 1
ATOM 956 O O . LYS A 1 121 ? 7.957 4.254 18.562 1 98.06 121 LYS A O 1
ATOM 961 N N . GLY A 1 122 ? 5.949 5.07 19.078 1 97.94 122 GLY A N 1
ATOM 962 C CA . GLY A 1 122 ? 5.66 4.039 20.062 1 97.94 122 GLY A CA 1
ATOM 963 C C . GLY A 1 122 ? 5.043 2.793 19.453 1 97.94 122 GLY A C 1
ATOM 964 O O . GLY A 1 122 ? 4.555 1.922 20.172 1 97.94 122 GLY A O 1
ATOM 965 N N . TYR A 1 123 ? 4.816 2.676 18.156 1 95.94 123 TYR A N 1
ATOM 966 C CA . TYR A 1 123 ? 4.34 1.522 17.406 1 95.94 123 TYR A CA 1
ATOM 967 C C . TYR A 1 123 ? 2.832 1.351 17.562 1 95.94 123 TYR A C 1
ATOM 969 O O . TYR A 1 123 ? 2.297 0.263 17.344 1 95.94 123 TYR A O 1
ATOM 977 N N . ASP A 1 124 ? 2.23 2.369 18.016 1 97.62 124 ASP A N 1
ATOM 978 C CA . ASP A 1 124 ? 0.77 2.389 18.016 1 97.62 124 ASP A CA 1
ATOM 979 C C . ASP A 1 124 ? 0.228 2.926 16.703 1 97.62 124 ASP A C 1
ATOM 981 O O . ASP A 1 124 ? -0.254 4.059 16.641 1 97.62 124 ASP A O 1
ATOM 985 N N . TYR A 1 125 ? 0.181 2.15 15.719 1 95.38 125 TYR A N 1
ATOM 986 C CA . TYR A 1 125 ? -0.149 2.549 14.359 1 95.38 125 TYR A CA 1
ATOM 987 C C . TYR A 1 125 ? -1.622 2.922 14.234 1 95.38 125 TYR A C 1
ATOM 989 O O . TYR A 1 125 ? -1.985 3.797 13.453 1 95.38 125 TYR A O 1
ATOM 997 N N . ARG A 1 126 ? -2.449 2.273 14.938 1 94.69 126 ARG A N 1
ATOM 998 C CA . ARG A 1 126 ? -3.875 2.582 14.906 1 94.69 126 ARG A CA 1
ATOM 999 C C . ARG A 1 126 ? -4.137 4.004 15.391 1 94.69 126 ARG A C 1
ATOM 1001 O O . ARG A 1 126 ? -4.863 4.762 14.742 1 94.69 126 ARG A O 1
ATOM 1008 N N . LYS A 1 127 ? -3.525 4.336 16.484 1 97.62 127 LYS A N 1
ATOM 1009 C CA . LYS A 1 127 ? -3.695 5.684 17.031 1 97.62 127 LYS A CA 1
ATOM 1010 C C . LYS A 1 127 ? -3.078 6.727 16.109 1 97.62 127 LYS A C 1
ATOM 1012 O O . LYS A 1 127 ? -3.654 7.797 15.898 1 97.62 127 LYS A O 1
ATOM 1017 N N . ALA A 1 128 ? -1.888 6.473 15.57 1 98.31 128 ALA A N 1
ATOM 1018 C CA . ALA A 1 128 ? -1.261 7.383 14.617 1 98.31 128 ALA A CA 1
ATOM 1019 C C . ALA A 1 128 ? -2.172 7.633 13.422 1 98.31 128 ALA A C 1
ATOM 1021 O O . ALA A 1 128 ? -2.371 8.781 13.016 1 98.31 128 ALA A O 1
ATOM 1022 N N . ASP A 1 129 ? -2.762 6.59 12.969 1 97.62 129 ASP A N 1
ATOM 1023 C CA . ASP A 1 129 ? -3.645 6.652 11.805 1 97.62 129 ASP A CA 1
ATOM 1024 C C . ASP A 1 129 ? -4.898 7.469 12.117 1 97.62 129 ASP A C 1
ATOM 1026 O O . ASP A 1 129 ? -5.309 8.312 11.32 1 97.62 129 ASP A O 1
ATOM 1030 N N . THR A 1 130 ? -5.488 7.215 13.203 1 97.5 130 THR A N 1
ATOM 1031 C CA . THR A 1 130 ? -6.703 7.922 13.594 1 97.5 130 THR A CA 1
ATOM 1032 C C . THR A 1 130 ? -6.426 9.406 13.781 1 97.5 130 THR A C 1
ATOM 1034 O O . THR A 1 130 ? -7.238 10.25 13.391 1 97.5 130 THR A O 1
ATOM 1037 N N . THR A 1 131 ? -5.301 9.688 14.328 1 98 131 THR A N 1
ATOM 1038 C CA . THR A 1 131 ? -4.93 11.07 14.594 1 98 131 THR A CA 1
ATOM 1039 C C . THR A 1 131 ? -4.723 11.836 13.289 1 98 131 THR A C 1
ATOM 1041 O O . THR A 1 131 ? -5.312 12.898 13.094 1 98 131 THR A O 1
ATOM 1044 N N . VAL A 1 132 ? -3.957 11.312 12.406 1 98.38 132 VAL A N 1
ATOM 1045 C CA . VAL A 1 132 ? -3.656 12.031 11.172 1 98.38 132 VAL A CA 1
ATOM 1046 C C . VAL A 1 132 ? -4.898 12.086 10.289 1 98.38 132 VAL A C 1
ATOM 1048 O O . VAL A 1 132 ? -5.125 13.07 9.586 1 98.38 132 VAL A O 1
ATOM 1051 N N . SER A 1 133 ? -5.777 11.086 10.352 1 97.38 133 SER A N 1
ATOM 1052 C CA . SER A 1 133 ? -7.039 11.094 9.625 1 97.38 133 SER A CA 1
ATOM 1053 C C . SER A 1 133 ? -7.926 12.258 10.062 1 97.38 133 SER A C 1
ATOM 1055 O O . SER A 1 133 ? -8.547 12.922 9.234 1 97.38 133 SER A O 1
ATOM 1057 N N . SER A 1 134 ? -7.938 12.43 11.359 1 96.62 134 SER A N 1
ATOM 1058 C CA . SER A 1 134 ? -8.703 13.555 11.883 1 96.62 134 SER A CA 1
ATOM 1059 C C . SER A 1 134 ? -8.125 14.883 11.422 1 96.62 134 SER A C 1
ATOM 1061 O O . SER A 1 134 ? -8.859 15.812 11.094 1 96.62 134 SER A O 1
ATOM 1063 N N . VAL A 1 135 ? -6.844 14.977 11.383 1 97.25 135 VAL A N 1
ATOM 1064 C CA . VAL A 1 135 ? -6.141 16.188 10.953 1 97.25 135 VAL A CA 1
ATOM 1065 C C . VAL A 1 135 ? -6.453 16.469 9.484 1 97.25 135 VAL A C 1
ATOM 1067 O O . VAL A 1 135 ? -6.727 17.609 9.117 1 97.25 135 VAL A O 1
ATOM 1070 N N . VAL A 1 136 ? -6.406 15.477 8.656 1 96.56 136 VAL A N 1
ATOM 1071 C CA . VAL A 1 136 ? -6.691 15.625 7.234 1 96.56 136 VAL A CA 1
ATOM 1072 C C . VAL A 1 136 ? -8.117 16.141 7.043 1 96.56 136 VAL A C 1
ATOM 1074 O O . VAL A 1 136 ? -8.359 17.016 6.207 1 96.56 136 VAL A O 1
ATOM 1077 N N . LYS A 1 137 ? -9.016 15.688 7.863 1 92.88 137 LYS A N 1
ATOM 1078 C CA . LYS A 1 137 ? -10.398 16.141 7.789 1 92.88 137 LYS A CA 1
ATOM 1079 C C . LYS A 1 137 ? -10.523 17.594 8.211 1 92.88 137 LYS A C 1
ATOM 1081 O O . LYS A 1 137 ? -11.227 18.375 7.566 1 92.88 137 LYS A O 1
ATOM 1086 N N . LYS A 1 138 ? -9.859 17.953 9.289 1 89.69 138 LYS A N 1
ATOM 1087 C CA . LYS A 1 138 ? -9.852 19.344 9.75 1 89.69 138 LYS A CA 1
ATOM 1088 C C . LYS A 1 138 ? -9.297 20.266 8.68 1 89.69 138 LYS A C 1
ATOM 1090 O O . LYS A 1 138 ? -9.883 21.312 8.398 1 89.69 138 LYS A O 1
ATOM 1095 N N . ALA A 1 139 ? -8.227 19.891 8.055 1 88.31 139 ALA A N 1
ATOM 1096 C CA . ALA A 1 139 ? -7.555 20.719 7.062 1 88.31 139 ALA A CA 1
ATOM 1097 C C . ALA A 1 139 ? -8.414 20.891 5.816 1 88.31 139 ALA A C 1
ATOM 1099 O O . ALA A 1 139 ? -8.406 21.953 5.195 1 88.31 139 ALA A O 1
ATOM 1100 N N . SER A 1 140 ? -9.109 19.859 5.445 1 88.06 140 SER A N 1
ATOM 1101 C CA . SER A 1 140 ? -9.945 19.922 4.246 1 88.06 140 SER A CA 1
ATOM 1102 C C . SER A 1 140 ? -11.102 20.891 4.422 1 88.06 140 SER A C 1
ATOM 1104 O O . SER A 1 140 ? -11.547 21.516 3.459 1 88.06 140 SER A O 1
ATOM 1106 N N . THR A 1 141 ? -11.57 21.062 5.566 1 83.31 141 THR A N 1
ATOM 1107 C CA . THR A 1 141 ? -12.641 22 5.852 1 83.31 141 THR A CA 1
ATOM 1108 C C . THR A 1 141 ? -12.164 23.438 5.641 1 83.31 141 THR A C 1
ATOM 1110 O O . THR A 1 141 ? -12.883 24.266 5.07 1 83.31 141 THR A O 1
ATOM 1113 N N . CYS A 1 142 ? -10.984 23.75 6.02 1 82.19 142 CYS A N 1
ATOM 1114 C CA . CYS A 1 142 ? -10.398 25.062 5.812 1 82.19 142 CYS A CA 1
ATOM 1115 C C . CYS A 1 142 ? -10.227 25.359 4.324 1 82.19 142 CYS A C 1
ATOM 1117 O O . CYS A 1 142 ? -10.508 26.469 3.873 1 82.19 142 CYS A O 1
ATOM 1119 N N . GLY A 1 143 ? -9.797 24.406 3.525 1 77.06 143 GLY A N 1
ATOM 1120 C CA . GLY A 1 143 ? -9.633 24.594 2.092 1 77.06 143 GLY A CA 1
ATOM 1121 C C . GLY A 1 143 ? -10.906 25.016 1.392 1 77.06 143 GLY A C 1
ATOM 1122 O O . GLY A 1 143 ? -10.875 25.875 0.501 1 77.06 143 GLY A O 1
ATOM 1123 N N . THR A 1 144 ? -11.953 24.594 1.852 1 76.56 144 THR A N 1
ATOM 1124 C CA . THR A 1 144 ? -13.242 24.891 1.248 1 76.56 144 THR A CA 1
ATOM 1125 C C . THR A 1 144 ? -13.688 26.312 1.617 1 76.56 144 THR A C 1
ATOM 1127 O O . THR A 1 144 ? -14.328 26.984 0.817 1 76.56 144 THR A O 1
ATOM 1130 N N . VAL A 1 145 ? -13.258 26.75 2.742 1 73.25 145 VAL A N 1
ATOM 1131 C CA . VAL A 1 145 ? -13.703 28.047 3.248 1 73.25 145 VAL A CA 1
ATOM 1132 C C . VAL A 1 145 ? -12.898 29.156 2.576 1 73.25 145 VAL A C 1
ATOM 1134 O O . VAL A 1 145 ? -13.445 30.234 2.287 1 73.25 145 VAL A O 1
ATOM 1137 N N . ILE A 1 146 ? -11.664 28.906 2.316 1 75.06 146 ILE A N 1
ATOM 1138 C CA . ILE A 1 146 ? -10.812 29.969 1.782 1 75.06 146 ILE A CA 1
ATOM 1139 C C . ILE A 1 146 ? -10.797 29.891 0.257 1 75.06 146 ILE A C 1
ATOM 1141 O O . ILE A 1 146 ? -10.25 30.781 -0.408 1 75.06 146 ILE A O 1
ATOM 1145 N N . LYS A 1 147 ? -11.32 28.906 -0.401 1 65.94 147 LYS A N 1
ATOM 1146 C CA . LYS A 1 147 ? -11.211 28.656 -1.834 1 65.94 147 LYS A CA 1
ATOM 1147 C C . LYS A 1 147 ? -11.648 29.875 -2.645 1 65.94 147 LYS A C 1
ATOM 1149 O O . LYS A 1 147 ? -11.008 30.219 -3.641 1 65.94 147 LYS A O 1
ATOM 1154 N N . ASP A 1 148 ? -12.648 30.5 -2.332 1 58.31 148 ASP A N 1
ATOM 1155 C CA . ASP A 1 148 ? -13.266 31.484 -3.219 1 58.31 148 ASP A CA 1
ATOM 1156 C C . ASP A 1 148 ? -12.734 32.906 -2.941 1 58.31 148 ASP A C 1
ATOM 1158 O O . ASP A 1 148 ? -13.156 33.844 -3.586 1 58.31 148 ASP A O 1
ATOM 1162 N N . ASP A 1 149 ? -11.812 32.875 -2.033 1 57.59 149 ASP A N 1
ATOM 1163 C CA . ASP A 1 149 ? -11.414 34.25 -1.747 1 57.59 149 ASP A CA 1
ATOM 1164 C C . ASP A 1 149 ? -10.133 34.594 -2.494 1 57.59 149 ASP A C 1
ATOM 1166 O O . ASP A 1 149 ? -9.094 33.969 -2.297 1 57.59 149 ASP A O 1
ATOM 1170 N N . SER A 1 150 ? -10.18 35.125 -3.697 1 55.19 150 SER A N 1
ATOM 1171 C CA . SER A 1 150 ? -9.133 35.469 -4.656 1 55.19 150 SER A CA 1
ATOM 1172 C C . SER A 1 150 ? -8.336 36.688 -4.184 1 55.19 150 SER A C 1
ATOM 1174 O O . SER A 1 150 ? -7.465 37.188 -4.902 1 55.19 150 SER A O 1
ATOM 1176 N N . ARG A 1 151 ? -8.523 37 -3.064 1 57.06 151 ARG A N 1
ATOM 1177 C CA . ARG A 1 151 ? -7.746 38.219 -2.773 1 57.06 151 ARG A CA 1
ATOM 1178 C C . ARG A 1 151 ? -6.34 37.844 -2.303 1 57.06 151 ARG A C 1
ATOM 1180 O O . ARG A 1 151 ? -6.098 36.719 -1.873 1 57.06 151 ARG A O 1
ATOM 1187 N N . GLY A 1 152 ? -5.309 38.594 -2.504 1 56.44 152 GLY A N 1
ATOM 1188 C CA . GLY A 1 152 ? -3.869 38.438 -2.375 1 56.44 152 GLY A CA 1
ATOM 1189 C C . GLY A 1 152 ? -3.457 37.656 -1.137 1 56.44 152 GLY A C 1
ATOM 1190 O O . GLY A 1 152 ? -2.811 36.625 -1.237 1 56.44 152 GLY A O 1
ATOM 1191 N N . VAL A 1 153 ? -3.684 38.25 0.028 1 56.69 153 VAL A N 1
ATOM 1192 C CA . VAL A 1 153 ? -3.244 37.656 1.291 1 56.69 153 VAL A CA 1
ATOM 1193 C C . VAL A 1 153 ? -3.881 36.281 1.476 1 56.69 153 VAL A C 1
ATOM 1195 O O . VAL A 1 153 ? -3.23 35.375 1.954 1 56.69 153 VAL A O 1
ATOM 1198 N N . VAL A 1 154 ? -4.902 36.156 0.907 1 70.75 154 VAL A N 1
ATOM 1199 C CA . VAL A 1 154 ? -5.641 34.906 0.975 1 70.75 154 VAL A CA 1
ATOM 1200 C C . VAL A 1 154 ? -5 33.875 0.048 1 70.75 154 VAL A C 1
ATOM 1202 O O . VAL A 1 154 ? -5.059 32.656 0.312 1 70.75 154 VAL A O 1
ATOM 1205 N N . SER A 1 155 ? -4.141 34.562 -0.708 1 80.25 155 SER A N 1
ATOM 1206 C CA . SER A 1 155 ? -3.475 33.688 -1.652 1 80.25 155 SER A CA 1
ATOM 1207 C C . SER A 1 155 ? -2.369 32.875 -0.972 1 80.25 155 SER A C 1
ATOM 1209 O O . SER A 1 155 ? -2.221 31.688 -1.219 1 80.25 155 SER A O 1
ATOM 1211 N N . VAL A 1 156 ? -1.648 33.531 -0.007 1 86.94 156 VAL A N 1
ATOM 1212 C CA . VAL A 1 156 ? -0.542 32.844 0.671 1 86.94 156 VAL A CA 1
ATOM 1213 C C . VAL A 1 156 ? -1.081 31.766 1.598 1 86.94 156 VAL A C 1
ATOM 1215 O O . VAL A 1 156 ? -0.525 30.672 1.667 1 86.94 156 VAL A O 1
ATOM 1218 N N . VAL A 1 157 ? -2.174 32.094 2.268 1 89.69 157 VAL A N 1
ATOM 1219 C CA . VAL A 1 157 ? -2.791 31.141 3.164 1 89.69 157 VAL A CA 1
ATOM 1220 C C . VAL A 1 157 ? -3.305 29.938 2.359 1 89.69 157 VAL A C 1
ATOM 1222 O O . VAL A 1 157 ? -3.141 28.797 2.768 1 89.69 157 VAL A O 1
ATOM 1225 N N . LYS A 1 158 ? -3.803 30.297 1.192 1 89.06 158 LYS A N 1
ATOM 1226 C CA . LYS A 1 158 ? -4.312 29.25 0.319 1 89.06 158 LYS A CA 1
ATOM 1227 C C . LYS A 1 158 ? -3.189 28.328 -0.145 1 89.06 158 LYS A C 1
ATOM 1229 O O . LYS A 1 158 ? -3.344 27.094 -0.144 1 89.06 158 LYS A O 1
ATOM 1234 N N . GLU A 1 159 ? -2.131 28.875 -0.522 1 91.06 159 GLU A N 1
ATOM 1235 C CA . GLU A 1 159 ? -0.983 28.094 -0.979 1 91.06 159 GLU A CA 1
ATOM 1236 C C . GLU A 1 159 ? -0.413 27.25 0.15 1 91.06 159 GLU A C 1
ATOM 1238 O O . GLU A 1 159 ? -0.131 26.062 -0.043 1 91.06 159 GLU A O 1
ATOM 1243 N N . GLN A 1 160 ? -0.298 27.797 1.342 1 93.5 160 GLN A N 1
ATOM 1244 C CA . GLN A 1 160 ? 0.281 27.094 2.477 1 93.5 160 GLN A CA 1
ATOM 1245 C C . GLN A 1 160 ? -0.64 25.969 2.953 1 93.5 160 GLN A C 1
ATOM 1247 O O . GLN A 1 160 ? -0.177 24.875 3.293 1 93.5 160 GLN A O 1
ATOM 1252 N N . THR A 1 161 ? -1.936 26.266 2.957 1 93.44 161 THR A N 1
ATOM 1253 C CA . THR A 1 161 ? -2.871 25.234 3.389 1 93.44 161 THR A CA 1
ATOM 1254 C C . THR A 1 161 ? -2.951 24.109 2.357 1 93.44 161 THR A C 1
ATOM 1256 O O . THR A 1 161 ? -3.143 22.953 2.713 1 93.44 161 THR A O 1
ATOM 1259 N N . GLY A 1 162 ? -2.762 24.453 1.112 1 93.06 162 GLY A N 1
ATOM 1260 C CA . GLY A 1 162 ? -2.668 23.438 0.08 1 93.06 162 GLY A CA 1
ATOM 1261 C C . GLY A 1 162 ? -1.481 22.5 0.261 1 93.06 162 GLY A C 1
ATOM 1262 O O . GLY A 1 162 ? -1.614 21.281 0.137 1 93.06 162 GLY A O 1
ATOM 1263 N N . GLU A 1 163 ? -0.379 23.109 0.554 1 95.25 163 GLU A N 1
ATOM 1264 C CA . GLU A 1 163 ? 0.816 22.312 0.811 1 95.25 163 GLU A CA 1
ATOM 1265 C C . GLU A 1 163 ? 0.649 21.453 2.061 1 95.25 163 GLU A C 1
ATOM 1267 O O . GLU A 1 163 ? 1.074 20.297 2.088 1 95.25 163 GLU A O 1
ATOM 1272 N N . PHE A 1 164 ? 0.07 22.078 3.047 1 97.19 164 PHE A N 1
ATOM 1273 C CA . PHE A 1 164 ? -0.207 21.312 4.258 1 97.19 164 PHE A CA 1
ATOM 1274 C C . PHE A 1 164 ? -1.077 20.094 3.949 1 97.19 164 PHE A C 1
ATOM 1276 O O . PHE A 1 164 ? -0.827 19 4.457 1 97.19 164 PHE A O 1
ATOM 1283 N N . GLY A 1 165 ? -2.1 20.297 3.16 1 96.44 165 GLY A N 1
ATOM 1284 C CA . GLY A 1 165 ? -2.959 19.203 2.758 1 96.44 165 GLY A CA 1
ATOM 1285 C C . GLY A 1 165 ? -2.203 18.062 2.088 1 96.44 165 GLY A C 1
ATOM 1286 O O . GLY A 1 165 ? -2.416 16.891 2.41 1 96.44 165 GLY A O 1
ATOM 1287 N N . LYS A 1 166 ? -1.323 18.438 1.223 1 97.25 166 LYS A N 1
ATOM 1288 C CA . LYS A 1 166 ? -0.53 17.422 0.522 1 97.25 166 LYS A CA 1
ATOM 1289 C C . LYS A 1 166 ? 0.391 16.688 1.486 1 97.25 166 LYS A C 1
ATOM 1291 O O . LYS A 1 166 ? 0.525 15.461 1.407 1 97.25 166 LYS A O 1
ATOM 1296 N N . LEU A 1 167 ? 0.997 17.375 2.43 1 98.44 167 LEU A N 1
ATOM 1297 C CA . LEU A 1 167 ? 1.88 16.766 3.416 1 98.44 167 LEU A CA 1
ATOM 1298 C C . LEU A 1 167 ? 1.099 15.844 4.344 1 98.44 167 LEU A C 1
ATOM 1300 O O . LEU A 1 167 ? 1.557 14.742 4.664 1 98.44 167 LEU A O 1
ATOM 1304 N N . SER A 1 168 ? -0.045 16.312 4.762 1 98.5 168 SER A N 1
ATOM 1305 C CA . SER A 1 168 ? -0.842 15.492 5.672 1 98.5 168 SER A CA 1
ATOM 1306 C C . SER A 1 168 ? -1.331 14.219 4.992 1 98.5 168 SER A C 1
ATOM 1308 O O . SER A 1 168 ? -1.439 13.172 5.633 1 98.5 168 SER A O 1
ATOM 1310 N N . ALA A 1 169 ? -1.638 14.289 3.682 1 98 169 ALA A N 1
ATOM 1311 C CA . ALA A 1 169 ? -2.01 13.102 2.926 1 98 169 ALA A CA 1
ATOM 1312 C C . ALA A 1 169 ? -0.87 12.086 2.904 1 98 169 ALA A C 1
ATOM 1314 O O . ALA A 1 169 ? -1.102 10.875 3.006 1 98 169 ALA A O 1
ATOM 1315 N N . ILE A 1 170 ? 0.344 12.547 2.721 1 98.69 170 ILE A N 1
ATOM 1316 C CA . ILE A 1 170 ? 1.507 11.664 2.734 1 98.69 170 ILE A CA 1
ATOM 1317 C C . ILE A 1 170 ? 1.635 11 4.105 1 98.69 170 ILE A C 1
ATOM 1319 O O . ILE A 1 170 ? 1.831 9.789 4.199 1 98.69 170 ILE A O 1
ATOM 1323 N N . SER A 1 171 ? 1.524 11.781 5.195 1 98.81 171 SER A N 1
ATOM 1324 C CA . SER A 1 171 ? 1.587 11.219 6.543 1 98.81 171 SER A CA 1
ATOM 1325 C C . SER A 1 171 ? 0.504 10.172 6.758 1 98.81 171 SER A C 1
ATOM 1327 O O . SER A 1 171 ? 0.756 9.125 7.363 1 98.81 171 SER A O 1
ATOM 1329 N N . LEU A 1 172 ? -0.704 10.492 6.27 1 98.5 172 LEU A N 1
ATOM 1330 C CA . LEU A 1 172 ? -1.791 9.523 6.363 1 98.5 172 LEU A CA 1
ATOM 1331 C C . LEU A 1 172 ? -1.463 8.258 5.582 1 98.5 172 LEU A C 1
ATOM 1333 O O . LEU A 1 172 ? -1.741 7.148 6.043 1 98.5 172 LEU A O 1
ATOM 1337 N N . GLY A 1 173 ? -0.921 8.438 4.379 1 97.94 173 GLY A N 1
ATOM 1338 C CA . GLY A 1 173 ? -0.488 7.289 3.596 1 97.94 173 GLY A CA 1
ATOM 1339 C C . GLY A 1 173 ? 0.469 6.383 4.344 1 97.94 173 GLY A C 1
ATOM 1340 O O . GLY A 1 173 ? 0.335 5.156 4.301 1 97.94 173 GLY A O 1
ATOM 1341 N N . PHE A 1 174 ? 1.428 6.957 5.074 1 98 174 PHE A N 1
ATOM 1342 C CA . PHE A 1 174 ? 2.402 6.184 5.832 1 98 174 PHE A CA 1
ATOM 1343 C C . PHE A 1 174 ? 1.724 5.418 6.961 1 98 174 PHE A C 1
ATOM 1345 O O . PHE A 1 174 ? 2.035 4.25 7.203 1 98 174 PHE A O 1
ATOM 1352 N N . THR A 1 175 ? 0.831 6.07 7.699 1 97.75 175 THR A N 1
ATOM 1353 C CA . THR A 1 175 ? 0.227 5.387 8.836 1 97.75 175 THR A CA 1
ATOM 1354 C C . THR A 1 175 ? -0.668 4.242 8.375 1 97.75 175 THR A C 1
ATOM 1356 O O . THR A 1 175 ? -0.706 3.182 9 1 97.75 175 THR A O 1
ATOM 1359 N N . LYS A 1 176 ? -1.401 4.438 7.289 1 95.31 176 LYS A N 1
ATOM 1360 C CA . LYS A 1 176 ? -2.221 3.361 6.742 1 95.31 176 LYS A CA 1
ATOM 1361 C C . LYS A 1 176 ? -1.354 2.186 6.297 1 95.31 176 LYS A C 1
ATOM 1363 O O . LYS A 1 176 ? -1.688 1.027 6.562 1 95.31 176 LYS A O 1
ATOM 1368 N N . LEU A 1 177 ? -0.306 2.494 5.574 1 95.94 177 LEU A N 1
ATOM 1369 C CA . LEU A 1 177 ? 0.631 1.472 5.121 1 95.94 177 LEU A CA 1
ATOM 1370 C C . LEU A 1 177 ? 1.17 0.67 6.305 1 95.94 177 LEU A C 1
ATOM 1372 O O . LEU A 1 177 ? 1.137 -0.562 6.289 1 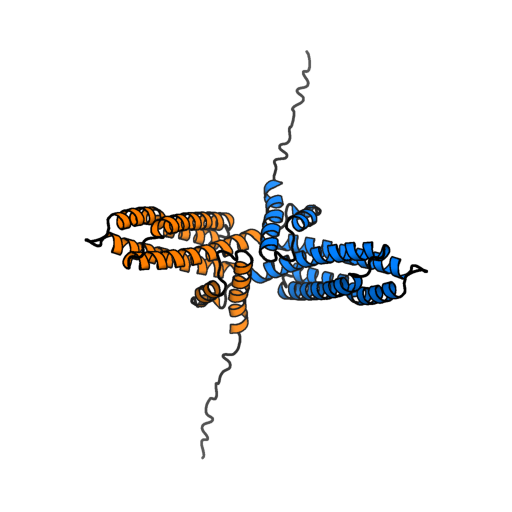95.94 177 LEU A O 1
ATOM 1376 N N . LEU A 1 178 ? 1.631 1.368 7.344 1 95.5 178 LEU A N 1
ATOM 1377 C CA . LEU A 1 178 ? 2.262 0.724 8.492 1 95.5 178 LEU A CA 1
ATOM 1378 C C . LEU A 1 178 ? 1.235 -0.048 9.312 1 95.5 178 LEU A C 1
ATOM 1380 O O . LEU A 1 178 ? 1.549 -1.099 9.875 1 95.5 178 LEU A O 1
ATOM 1384 N N . ARG A 1 179 ? 0.055 0.466 9.352 1 93.38 179 ARG A N 1
ATOM 1385 C CA . ARG A 1 179 ? -1.011 -0.218 10.078 1 93.38 179 ARG A CA 1
ATOM 1386 C C . ARG A 1 179 ? -1.369 -1.539 9.406 1 93.38 179 ARG A C 1
ATOM 1388 O O . ARG A 1 179 ? -1.582 -2.549 10.086 1 93.38 179 ARG A O 1
ATOM 1395 N N . VAL A 1 180 ? -1.424 -1.545 8.102 1 91.5 180 VAL A N 1
ATOM 1396 C CA . VAL A 1 180 ? -1.828 -2.721 7.332 1 91.5 180 VAL A CA 1
ATOM 1397 C C . VAL A 1 180 ? -0.777 -3.818 7.477 1 91.5 180 VAL A C 1
ATOM 1399 O O . VAL A 1 180 ? -1.107 -5.004 7.492 1 91.5 180 VAL A O 1
ATOM 1402 N N . VAL A 1 181 ? 0.485 -3.496 7.664 1 90.5 181 VAL A N 1
ATOM 1403 C CA . VAL A 1 181 ? 1.545 -4.5 7.676 1 90.5 181 VAL A CA 1
ATOM 1404 C C . VAL A 1 181 ? 1.825 -4.941 9.109 1 90.5 181 VAL A C 1
ATOM 1406 O O . VAL A 1 181 ? 2.635 -5.844 9.336 1 90.5 181 VAL A O 1
ATOM 1409 N N . ASN A 1 182 ? 1.191 -4.254 10.141 1 81.69 182 ASN A N 1
ATOM 1410 C CA . ASN A 1 182 ? 1.399 -4.594 11.547 1 81.69 182 ASN A CA 1
ATOM 1411 C C . ASN A 1 182 ? 0.083 -4.922 12.242 1 81.69 182 ASN A C 1
ATOM 1413 O O . ASN A 1 182 ? -0.978 -4.453 11.828 1 81.69 182 ASN A O 1
ATOM 1417 N N . MET B 1 1 ? -37.438 -34.25 49.156 1 33.88 1 MET B N 1
ATOM 1418 C CA . MET B 1 1 ? -36.312 -33.406 48.906 1 33.88 1 MET B CA 1
ATOM 1419 C C . MET B 1 1 ? -36.031 -33.25 47.406 1 33.88 1 MET B C 1
ATOM 1421 O O . MET B 1 1 ? -35.906 -34.25 46.688 1 33.88 1 MET B O 1
ATOM 1425 N N . HIS B 1 2 ? -36.656 -32.125 46.812 1 41.59 2 HIS B N 1
ATOM 1426 C CA . HIS B 1 2 ? -36.719 -31.531 45.469 1 41.59 2 HIS B CA 1
ATOM 1427 C C . HIS B 1 2 ? -35.312 -31.188 44.938 1 41.59 2 HIS B C 1
ATOM 1429 O O . HIS B 1 2 ? -34.656 -30.312 45.5 1 41.59 2 HIS B O 1
ATOM 1435 N N . TYR B 1 3 ? -34.531 -32.188 44.688 1 40.47 3 TYR B N 1
ATOM 1436 C CA . TYR B 1 3 ? -33.219 -31.969 44.062 1 40.47 3 TYR B CA 1
ATOM 1437 C C . TYR B 1 3 ? -33.375 -31.203 42.75 1 40.47 3 TYR B C 1
ATOM 1439 O O . TYR B 1 3 ? -33.969 -31.703 41.781 1 40.47 3 TYR B O 1
ATOM 1447 N N . THR B 1 4 ? -33.75 -29.875 42.938 1 43.88 4 THR B N 1
ATOM 1448 C CA . THR B 1 4 ? -33.656 -29 41.781 1 43.88 4 THR B CA 1
ATOM 1449 C C . THR B 1 4 ? -32.25 -29.062 41.156 1 43.88 4 THR B C 1
ATOM 1451 O O . THR B 1 4 ? -31.25 -28.828 41.844 1 43.88 4 THR B O 1
ATOM 1454 N N . PHE B 1 5 ? -32 -30 40.219 1 44.56 5 PHE B N 1
ATOM 1455 C CA . PHE B 1 5 ? -30.922 -30.047 39.25 1 44.56 5 PHE B CA 1
ATOM 1456 C C . PHE B 1 5 ? -30.688 -28.688 38.625 1 44.56 5 PHE B C 1
ATOM 1458 O O . PHE B 1 5 ? -31.562 -28.156 37.938 1 44.56 5 PHE B O 1
ATOM 1465 N N . VAL B 1 6 ? -29.922 -27.797 39.312 1 42.28 6 VAL B N 1
ATOM 1466 C CA . VAL B 1 6 ? -29.297 -26.609 38.719 1 42.28 6 VAL B CA 1
ATOM 1467 C C . VAL B 1 6 ? -28.562 -26.984 37.438 1 42.28 6 VAL B C 1
ATOM 1469 O O . VAL B 1 6 ? -27.594 -27.734 37.5 1 42.28 6 VAL B O 1
ATOM 1472 N N . SER B 1 7 ? -29.172 -27.141 36.281 1 38.66 7 SER B N 1
ATOM 1473 C CA . SER B 1 7 ? -28.625 -27.188 34.938 1 38.66 7 SER B CA 1
ATOM 1474 C C . SER B 1 7 ? -27.547 -26.109 34.75 1 38.66 7 SER B C 1
ATOM 1476 O O . SER B 1 7 ? -27.672 -25 35.25 1 38.66 7 SER B O 1
ATOM 1478 N N . ALA B 1 8 ? -26.25 -26.5 34.406 1 40.09 8 ALA B N 1
ATOM 1479 C CA . ALA B 1 8 ? -24.953 -26.031 33.906 1 40.09 8 ALA B CA 1
ATOM 1480 C C . ALA B 1 8 ? -25.141 -25.094 32.719 1 40.09 8 ALA B C 1
ATOM 1482 O O . ALA B 1 8 ? -25.359 -25.547 31.594 1 40.09 8 ALA B O 1
ATOM 1483 N N . LEU B 1 9 ? -25.719 -23.953 32.812 1 35.28 9 LEU B N 1
ATOM 1484 C CA . LEU B 1 9 ? -25.688 -22.969 31.734 1 35.28 9 LEU B CA 1
ATOM 1485 C C . LEU B 1 9 ? -24.25 -22.578 31.391 1 35.28 9 LEU B C 1
ATOM 1487 O O . LEU B 1 9 ? -23.672 -21.703 32.031 1 35.28 9 LEU B O 1
ATOM 1491 N N . ILE B 1 10 ? -23.266 -23.453 31.281 1 42.16 10 ILE B N 1
ATOM 1492 C CA . ILE B 1 10 ? -22 -22.969 30.75 1 42.16 10 ILE B CA 1
ATOM 1493 C C . ILE B 1 10 ? -22.219 -22.375 29.359 1 42.16 10 ILE B C 1
ATOM 1495 O O . ILE B 1 10 ? -22.312 -23.125 28.375 1 42.16 10 ILE B O 1
ATOM 1499 N N . PHE B 1 11 ? -23.109 -21.484 29.172 1 34.59 11 PHE B N 1
ATOM 1500 C CA . PHE B 1 11 ? -23.25 -20.844 27.859 1 34.59 11 PHE B CA 1
ATOM 1501 C C . PHE B 1 11 ? -21.891 -20.359 27.375 1 34.59 11 PHE B C 1
ATOM 1503 O O . PHE B 1 11 ? -20.953 -20.219 28.156 1 34.59 11 PHE B O 1
ATOM 1510 N N . PHE B 1 12 ? -21.938 -19.312 26.375 1 36.81 12 PHE B N 1
ATOM 1511 C CA . PHE B 1 12 ? -21.672 -18.766 25.047 1 36.81 12 PHE B CA 1
ATOM 1512 C C . PHE B 1 12 ? -20.469 -17.844 25.062 1 36.81 12 PHE B C 1
ATOM 1514 O O . PHE B 1 12 ? -20.297 -17.016 24.172 1 36.81 12 PHE B O 1
ATOM 1521 N N . PHE B 1 13 ? -19.609 -17.891 26.156 1 38.41 13 PHE B N 1
ATOM 1522 C CA . PHE B 1 13 ? -18.75 -16.734 25.938 1 38.41 13 PHE B CA 1
ATOM 1523 C C . PHE B 1 13 ? -17.828 -16.969 24.734 1 38.41 13 PHE B C 1
ATOM 1525 O O . PHE B 1 13 ? -16.625 -17.094 24.891 1 38.41 13 PHE B O 1
ATOM 1532 N N . PHE B 1 14 ? -18.094 -17.938 23.844 1 39.53 14 PHE B N 1
ATOM 1533 C CA . PHE B 1 14 ? -17.141 -17.875 22.734 1 39.53 14 PHE B CA 1
ATOM 1534 C C . PHE B 1 14 ? -17.203 -16.516 22.047 1 39.53 14 PHE B C 1
ATOM 1536 O O . PHE B 1 14 ? -17.781 -16.391 20.969 1 39.53 14 PHE B O 1
ATOM 1543 N N . ILE B 1 15 ? -17.422 -15.422 22.688 1 36.12 15 ILE B N 1
ATOM 1544 C CA . ILE B 1 15 ? -17.562 -14.211 21.875 1 36.12 15 ILE B CA 1
ATOM 1545 C C . ILE B 1 15 ? -16.359 -14.086 20.938 1 36.12 15 ILE B C 1
ATOM 1547 O O . ILE B 1 15 ? -15.367 -14.789 21.094 1 36.12 15 ILE B O 1
ATOM 1551 N N . SER B 1 16 ? -15.812 -12.719 20.641 1 37.41 16 SER B N 1
ATOM 1552 C CA . SER B 1 16 ? -15.609 -11.641 19.672 1 37.41 16 SER B CA 1
ATOM 1553 C C . SER B 1 16 ? -14.148 -11.562 19.234 1 37.41 16 SER B C 1
ATOM 1555 O O . SER B 1 16 ? -13.617 -10.469 19.016 1 37.41 16 SER B O 1
ATOM 1557 N N . THR B 1 17 ? -13.406 -12.461 19.562 1 40.22 17 THR B N 1
ATOM 1558 C CA . THR B 1 17 ? -12.07 -12.109 19.078 1 40.22 17 THR B CA 1
ATOM 1559 C C . THR B 1 17 ? -12.031 -12.094 17.562 1 40.22 17 THR B C 1
ATOM 1561 O O . THR B 1 17 ? -10.977 -11.844 16.953 1 40.22 17 THR B O 1
ATOM 1564 N N . ASN B 1 18 ? -12.93 -12.641 16.875 1 42.81 18 ASN B N 1
ATOM 1565 C CA . ASN B 1 18 ? -12.852 -12.844 15.438 1 42.81 18 ASN B CA 1
ATOM 1566 C C . ASN B 1 18 ? -12.789 -11.516 14.68 1 42.81 18 ASN B C 1
ATOM 1568 O O . ASN B 1 18 ? -12.672 -11.5 13.453 1 42.81 18 ASN B O 1
ATOM 1572 N N . ASN B 1 19 ? -13.078 -10.359 15.297 1 42.84 19 ASN B N 1
ATOM 1573 C CA . ASN B 1 19 ? -13.305 -9.156 14.492 1 42.84 19 ASN B CA 1
ATOM 1574 C C . ASN B 1 19 ? -11.992 -8.516 14.07 1 42.84 19 ASN B C 1
ATOM 1576 O O . ASN B 1 19 ? -11.93 -7.84 13.039 1 42.84 19 ASN B O 1
ATOM 1580 N N . VAL B 1 20 ? -10.891 -8.75 14.82 1 45.28 20 VAL B N 1
ATOM 1581 C CA . VAL B 1 20 ? -9.672 -7.984 14.562 1 45.28 20 VAL B CA 1
ATOM 1582 C C . VAL B 1 20 ? -8.961 -8.547 13.328 1 45.28 20 VAL B C 1
ATOM 1584 O O . VAL B 1 20 ? -8.492 -7.793 12.477 1 45.28 20 VAL B O 1
ATOM 1587 N N . SER B 1 21 ? -8.891 -9.992 13.258 1 47.06 21 SER B N 1
ATOM 1588 C CA . SER B 1 21 ? -8.172 -10.648 12.172 1 47.06 21 SER B CA 1
ATOM 1589 C C . SER B 1 21 ? -8.883 -10.445 10.836 1 47.06 21 SER B C 1
ATOM 1591 O O . SER B 1 21 ? -8.234 -10.164 9.828 1 47.06 21 SER B O 1
ATOM 1593 N N . ALA B 1 22 ? -10.281 -10.734 10.836 1 53.28 22 ALA B N 1
ATOM 1594 C CA . ALA B 1 22 ? -11.102 -10.469 9.656 1 53.28 22 ALA B CA 1
ATOM 1595 C C . ALA B 1 22 ? -10.891 -9.047 9.148 1 53.28 22 ALA B C 1
ATOM 1597 O O . ALA B 1 22 ? -10.891 -8.797 7.941 1 53.28 22 ALA B O 1
ATOM 1598 N N . SER B 1 23 ? -10.094 -8.398 10.055 1 79.88 23 SER B N 1
ATOM 1599 C CA . SER B 1 23 ? -9.953 -6.965 9.789 1 79.88 23 SER B CA 1
ATOM 1600 C C . SER B 1 23 ? -8.656 -6.668 9.047 1 79.88 23 SER B C 1
ATOM 1602 O O . SER B 1 23 ? -8.641 -5.863 8.117 1 79.88 23 SER B O 1
ATOM 1604 N N . LEU B 1 24 ? -7.781 -7.777 9.297 1 89.25 24 LEU B N 1
ATOM 1605 C CA . LEU B 1 24 ? -6.523 -7.461 8.633 1 89.25 24 LEU B CA 1
ATOM 1606 C C . LEU B 1 24 ? -6.551 -7.902 7.176 1 89.25 24 LEU B C 1
ATOM 1608 O O . LEU B 1 24 ? -6.016 -7.211 6.305 1 89.25 24 LEU B O 1
ATOM 1612 N N . VAL B 1 25 ? -7.25 -9.094 6.973 1 95.56 25 VAL B N 1
ATOM 1613 C CA . VAL B 1 25 ? -7.398 -9.586 5.609 1 95.56 25 VAL B CA 1
ATOM 1614 C C . VAL B 1 25 ? -8.086 -8.531 4.746 1 95.56 25 VAL B C 1
ATOM 1616 O O . VAL B 1 25 ? -7.594 -8.18 3.67 1 95.56 25 VAL B O 1
ATOM 1619 N N . ARG B 1 26 ? -9.141 -8.047 5.227 1 94.5 26 ARG B N 1
ATOM 1620 C CA . ARG B 1 26 ? -9.914 -7.07 4.469 1 94.5 26 ARG B CA 1
ATOM 1621 C C . ARG B 1 26 ? -9.133 -5.77 4.285 1 94.5 26 ARG B C 1
ATOM 1623 O O . ARG B 1 26 ? -9.117 -5.203 3.191 1 94.5 26 ARG B O 1
ATOM 1630 N N . ALA B 1 27 ? -8.43 -5.352 5.324 1 93 27 ALA B N 1
ATOM 1631 C CA . ALA B 1 27 ? -7.629 -4.133 5.238 1 93 27 ALA B CA 1
ATOM 1632 C C . ALA B 1 27 ? -6.492 -4.293 4.238 1 93 27 ALA B C 1
ATOM 1634 O O . ALA B 1 27 ? -6.215 -3.383 3.449 1 93 27 ALA B O 1
ATOM 1635 N N . THR B 1 28 ? -5.879 -5.426 4.301 1 95.56 28 THR B N 1
ATOM 1636 C CA . THR B 1 28 ? -4.746 -5.664 3.414 1 95.56 28 THR B CA 1
ATOM 1637 C C . THR B 1 28 ? -5.211 -5.812 1.968 1 95.56 28 THR B C 1
ATOM 1639 O O . THR B 1 28 ? -4.609 -5.246 1.055 1 95.56 28 THR B O 1
ATOM 1642 N N . CYS B 1 29 ? -6.301 -6.496 1.75 1 97.5 29 CYS B N 1
ATOM 1643 C CA . CYS B 1 29 ? -6.816 -6.66 0.396 1 97.5 29 CYS B CA 1
ATOM 1644 C C . CYS B 1 29 ? -7.293 -5.332 -0.172 1 97.5 29 CYS B C 1
ATOM 1646 O O . CYS B 1 29 ? -7.141 -5.07 -1.366 1 97.5 29 CYS B O 1
ATOM 1648 N N . LYS B 1 30 ? -7.895 -4.566 0.68 1 95.75 30 LYS B N 1
ATOM 1649 C CA . LYS B 1 30 ? -8.281 -3.23 0.235 1 95.75 30 LYS B CA 1
ATOM 1650 C C . LYS B 1 30 ? -7.066 -2.416 -0.188 1 95.75 30 LYS B C 1
ATOM 1652 O O . LYS B 1 30 ? -7.082 -1.762 -1.233 1 95.75 30 LYS B O 1
ATOM 1657 N N . HIS B 1 31 ? -6.051 -2.484 0.655 1 95.44 31 HIS B N 1
ATOM 1658 C CA . HIS B 1 31 ? -4.816 -1.767 0.357 1 95.44 31 HIS B CA 1
ATOM 1659 C C . HIS B 1 31 ? -4.188 -2.266 -0.941 1 95.44 31 HIS B C 1
ATOM 1661 O O . HIS B 1 31 ? -3.771 -1.465 -1.78 1 95.44 31 HIS B O 1
ATOM 1667 N N . LEU B 1 32 ? -4.125 -3.521 -1.128 1 97.69 32 LEU B N 1
ATOM 1668 C CA . LEU B 1 32 ? -3.512 -4.105 -2.314 1 97.69 32 LEU B CA 1
ATOM 1669 C C . LEU B 1 32 ? -4.316 -3.771 -3.566 1 97.69 32 LEU B C 1
ATOM 1671 O O . LEU B 1 32 ? -3.748 -3.463 -4.613 1 97.69 32 LEU B O 1
ATOM 1675 N N . SER B 1 33 ? -5.637 -3.871 -3.465 1 97.38 33 SER B N 1
ATOM 1676 C CA . SER B 1 33 ? -6.484 -3.588 -4.617 1 97.38 33 SER B CA 1
ATOM 1677 C C . SER B 1 33 ? -6.371 -2.129 -5.043 1 97.38 33 SER B C 1
ATOM 1679 O O . SER B 1 33 ? -6.484 -1.811 -6.227 1 97.38 33 SER B O 1
ATOM 1681 N N . LYS B 1 34 ? -6.133 -1.257 -4.113 1 95 34 LYS B N 1
ATOM 1682 C CA . LYS B 1 34 ? -5.934 0.155 -4.434 1 95 34 LYS B CA 1
ATOM 1683 C C . LYS B 1 34 ? -4.582 0.386 -5.098 1 95 34 LYS B C 1
ATOM 1685 O O . LYS B 1 34 ? -4.457 1.237 -5.98 1 95 34 LYS B O 1
ATOM 1690 N N . THR B 1 35 ? -3.633 -0.342 -4.648 1 95 35 THR B N 1
ATOM 1691 C CA . THR B 1 35 ? -2.283 -0.162 -5.172 1 95 35 THR B CA 1
ATOM 1692 C C . THR B 1 35 ? -2.16 -0.763 -6.566 1 95 35 THR B C 1
ATOM 1694 O O . THR B 1 35 ? -1.393 -0.27 -7.395 1 95 35 THR B O 1
ATOM 1697 N N . ASP B 1 36 ? -2.867 -1.826 -6.797 1 95.56 36 ASP B N 1
ATOM 1698 C CA . ASP B 1 36 ? -2.873 -2.492 -8.094 1 95.56 36 ASP B CA 1
ATOM 1699 C C . ASP B 1 36 ? -4.297 -2.805 -8.547 1 95.56 36 ASP B C 1
ATOM 1701 O O . ASP B 1 36 ? -4.699 -3.971 -8.594 1 95.56 36 ASP B O 1
ATOM 1705 N N . ARG B 1 37 ? -4.977 -1.818 -9.023 1 93.88 37 ARG B N 1
ATOM 1706 C CA . ARG B 1 37 ? -6.395 -1.884 -9.359 1 93.88 37 ARG B CA 1
ATOM 1707 C C . ARG B 1 37 ? -6.625 -2.766 -10.578 1 93.88 37 ARG B C 1
ATOM 1709 O O . ARG B 1 37 ? -7.699 -3.354 -10.734 1 93.88 37 ARG B O 1
ATOM 1716 N N . GLN B 1 38 ? -5.66 -2.92 -11.414 1 94.75 38 GLN B N 1
ATOM 1717 C CA . GLN B 1 38 ? -5.812 -3.635 -12.672 1 94.75 38 GLN B CA 1
ATOM 1718 C C . GLN B 1 38 ? -5.781 -5.145 -12.461 1 94.75 38 GLN B C 1
ATOM 1720 O O . GLN B 1 38 ? -6.457 -5.895 -13.172 1 94.75 38 GLN B O 1
ATOM 1725 N N . ASN B 1 39 ? -5.031 -5.512 -11.406 1 95.31 39 ASN B N 1
ATOM 1726 C CA . ASN B 1 39 ? -4.758 -6.945 -11.352 1 95.31 39 ASN B CA 1
ATOM 1727 C C . ASN B 1 39 ? -5.297 -7.574 -10.078 1 95.31 39 ASN B C 1
ATOM 1729 O O . ASN B 1 39 ? -5.422 -8.797 -9.984 1 95.31 39 ASN B O 1
ATOM 1733 N N . ILE B 1 40 ? -5.621 -6.777 -9.117 1 98 40 ILE B N 1
ATOM 1734 C CA . ILE B 1 40 ? -6.066 -7.348 -7.848 1 98 40 ILE B CA 1
ATOM 1735 C C . ILE B 1 40 ? -7.508 -6.922 -7.566 1 98 40 ILE B C 1
ATOM 1737 O O . ILE B 1 40 ? -7.773 -5.742 -7.316 1 98 40 ILE B O 1
ATOM 1741 N N . ASN B 1 41 ? -8.344 -7.891 -7.629 1 98.25 41 ASN B N 1
ATOM 1742 C CA . ASN B 1 41 ? -9.742 -7.688 -7.27 1 98.25 41 ASN B CA 1
ATOM 1743 C C . ASN B 1 41 ? -9.977 -7.887 -5.773 1 98.25 41 ASN B C 1
ATOM 1745 O O . ASN B 1 41 ? -9.648 -8.945 -5.227 1 98.25 41 ASN B O 1
ATOM 1749 N N . TYR B 1 42 ? -10.578 -6.961 -5.117 1 97.94 42 TYR B N 1
ATOM 1750 C CA . TYR B 1 42 ? -10.766 -6.965 -3.67 1 97.94 42 TYR B CA 1
ATOM 1751 C C . TYR B 1 42 ? -11.547 -8.195 -3.225 1 97.94 42 TYR B C 1
ATOM 1753 O O . TYR B 1 42 ? -11.117 -8.914 -2.32 1 97.94 42 TYR B O 1
ATOM 1761 N N . ASP B 1 43 ? -12.672 -8.438 -3.859 1 98.19 43 ASP B N 1
ATOM 1762 C CA . ASP B 1 43 ? -13.531 -9.531 -3.42 1 98.19 43 ASP B CA 1
ATOM 1763 C C . ASP B 1 43 ? -12.844 -10.883 -3.619 1 98.19 43 ASP B C 1
ATOM 1765 O O . ASP B 1 43 ? -12.984 -11.781 -2.789 1 98.19 43 ASP B O 1
ATOM 1769 N N . PHE B 1 44 ? -12.188 -11.086 -4.66 1 98.56 44 PHE B N 1
ATOM 1770 C CA . PHE B 1 44 ? -11.453 -12.32 -4.902 1 98.56 44 PHE B CA 1
ATOM 1771 C C . PHE B 1 44 ? -10.359 -12.508 -3.859 1 98.56 44 PHE B C 1
ATOM 1773 O O . PHE B 1 44 ? -10.203 -13.602 -3.307 1 98.56 44 PHE B O 1
ATOM 1780 N N . CYS B 1 45 ? -9.602 -11.398 -3.615 1 98.5 45 CYS B N 1
ATOM 1781 C CA . CYS B 1 45 ? -8.539 -11.406 -2.617 1 98.5 45 CYS B CA 1
ATOM 1782 C C . CYS B 1 45 ? -9.07 -11.836 -1.256 1 98.5 45 CYS B C 1
ATOM 1784 O O . CYS B 1 45 ? -8.531 -12.75 -0.632 1 98.5 45 CYS B O 1
ATOM 1786 N N . VAL B 1 46 ? -10.156 -11.234 -0.832 1 98.12 46 VAL B N 1
ATOM 1787 C CA . VAL B 1 46 ? -10.758 -11.523 0.466 1 98.12 46 VAL B CA 1
ATOM 1788 C C . VAL B 1 46 ? -11.234 -12.969 0.503 1 98.12 46 VAL B C 1
ATOM 1790 O O . VAL B 1 46 ? -10.93 -13.711 1.444 1 98.12 46 VAL B O 1
ATOM 1793 N N . SER B 1 47 ? -11.875 -13.375 -0.518 1 98 47 SER B N 1
ATOM 1794 C CA . SER B 1 47 ? -12.43 -14.727 -0.56 1 98 47 SER B CA 1
ATOM 1795 C C . SER B 1 47 ? -11.328 -15.773 -0.483 1 98 47 SER B C 1
ATOM 1797 O O . SER B 1 47 ? -11.445 -16.766 0.249 1 98 47 SER B O 1
ATOM 1799 N N . LYS B 1 48 ? -10.211 -15.586 -1.157 1 98.19 48 LYS B N 1
ATOM 1800 C CA . LYS B 1 48 ? -9.141 -16.578 -1.214 1 98.19 48 LYS B CA 1
ATOM 1801 C C . LYS B 1 48 ? -8.391 -16.641 0.111 1 98.19 48 LYS B C 1
ATOM 1803 O O . LYS B 1 48 ? -8.125 -17.734 0.624 1 98.19 48 LYS B O 1
ATOM 1808 N N . LEU B 1 49 ? -8.117 -15.516 0.662 1 97.88 49 LEU B N 1
ATOM 1809 C CA . LEU B 1 49 ? -7.352 -15.516 1.901 1 97.88 49 LEU B CA 1
ATOM 1810 C C . LEU B 1 49 ? -8.211 -15.977 3.072 1 97.88 49 LEU B C 1
ATOM 1812 O O . LEU B 1 49 ? -7.734 -16.719 3.939 1 97.88 49 LEU B O 1
ATOM 1816 N N . GLU B 1 50 ? -9.461 -15.625 3.078 1 96.06 50 GLU B N 1
ATOM 1817 C CA . GLU B 1 50 ? -10.336 -16 4.184 1 96.06 50 GLU B CA 1
ATOM 1818 C C . GLU B 1 50 ? -10.719 -17.484 4.102 1 96.06 50 GLU B C 1
ATOM 1820 O O . GLU B 1 50 ? -11.211 -18.047 5.074 1 96.06 50 GLU B O 1
ATOM 1825 N N . SER B 1 51 ? -10.516 -18.016 2.891 1 94.69 51 SER B N 1
ATOM 1826 C CA . SER B 1 51 ? -10.789 -19.438 2.766 1 94.69 51 SER B CA 1
ATOM 1827 C C . SER B 1 51 ? -9.758 -20.266 3.527 1 94.69 51 SER B C 1
ATOM 1829 O O . SER B 1 51 ? -9.969 -21.453 3.768 1 94.69 51 SER B O 1
ATOM 1831 N N . ASP B 1 52 ? -8.625 -19.703 3.801 1 94.25 52 ASP B N 1
ATOM 1832 C CA . ASP B 1 52 ? -7.609 -20.344 4.637 1 94.25 52 ASP B CA 1
ATOM 1833 C C . ASP B 1 52 ? -7.797 -19.969 6.105 1 94.25 52 ASP B C 1
ATOM 1835 O O . ASP B 1 52 ? -7.695 -18.797 6.473 1 94.25 52 ASP B O 1
ATOM 1839 N N . SER B 1 53 ? -7.992 -20.906 7 1 91.25 53 SER B N 1
ATOM 1840 C CA . SER B 1 53 ? -8.328 -20.672 8.406 1 91.25 53 SER B CA 1
ATOM 1841 C C . SER B 1 53 ? -7.191 -19.969 9.133 1 91.25 53 SER B C 1
ATOM 1843 O O . SER B 1 53 ? -7.422 -19.297 10.148 1 91.25 53 SER B O 1
ATOM 1845 N N . ARG B 1 54 ? -6.055 -20.109 8.664 1 93.12 54 ARG B N 1
ATOM 1846 C CA . ARG B 1 54 ? -4.91 -19.5 9.328 1 93.12 54 ARG B CA 1
ATOM 1847 C C . ARG B 1 54 ? -4.957 -17.969 9.211 1 93.12 54 ARG B C 1
ATOM 1849 O O . ARG B 1 54 ? -4.262 -17.266 9.945 1 93.12 54 ARG B O 1
ATOM 1856 N N . SER B 1 55 ? -5.785 -17.391 8.25 1 91.06 55 SER B N 1
ATOM 1857 C CA . SER B 1 55 ? -5.801 -15.977 7.934 1 91.06 55 SER B CA 1
ATOM 1858 C C . SER B 1 55 ? -6.402 -15.156 9.07 1 91.06 55 SER B C 1
ATOM 1860 O O . SER B 1 55 ? -6.113 -13.969 9.219 1 91.06 55 SER B O 1
ATOM 1862 N N . SER B 1 56 ? -7.25 -15.711 9.93 1 86 56 SER B N 1
ATOM 1863 C CA . SER B 1 56 ? -7.996 -15 10.961 1 86 56 SER B CA 1
ATOM 1864 C C . SER B 1 56 ? -7.066 -14.438 12.031 1 86 56 SER B C 1
ATOM 1866 O O . SER B 1 56 ? -7.41 -13.477 12.727 1 86 56 SER B O 1
ATOM 1868 N N . SER B 1 57 ? -5.84 -14.898 12.18 1 83.56 57 SER B N 1
ATOM 1869 C CA . SER B 1 57 ? -4.895 -14.438 13.188 1 83.56 57 SER B CA 1
ATOM 1870 C C . SER B 1 57 ? -3.512 -14.203 12.594 1 83.56 57 SER B C 1
ATOM 1872 O O . SER B 1 57 ? -2.498 -14.445 13.25 1 83.56 57 SER B O 1
ATOM 1874 N N . SER B 1 58 ? -3.529 -13.648 11.438 1 88.44 58 SER B N 1
ATOM 1875 C CA . SER B 1 58 ? -2.268 -13.562 10.703 1 88.44 58 SER B CA 1
ATOM 1876 C C . SER B 1 58 ? -1.765 -12.125 10.641 1 88.44 58 SER B C 1
ATOM 1878 O O . SER B 1 58 ? -2.549 -11.188 10.766 1 88.44 58 SER B O 1
ATOM 1880 N N . THR B 1 59 ? -0.425 -12 10.57 1 90.88 59 THR B N 1
ATOM 1881 C CA . THR B 1 59 ? 0.225 -10.75 10.188 1 90.88 59 THR B CA 1
ATOM 1882 C C . THR B 1 59 ? 0.235 -10.586 8.672 1 90.88 59 THR B C 1
ATOM 1884 O O . THR B 1 59 ? -0.133 -11.508 7.941 1 90.88 59 THR B O 1
ATOM 1887 N N . ALA B 1 60 ? 0.618 -9.453 8.227 1 94.12 60 ALA B N 1
ATOM 1888 C CA . ALA B 1 60 ? 0.722 -9.227 6.789 1 94.12 60 ALA B CA 1
ATOM 1889 C C . ALA B 1 60 ? 1.676 -10.227 6.141 1 94.12 60 ALA B C 1
ATOM 1891 O O . ALA B 1 60 ? 1.404 -10.734 5.051 1 94.12 60 ALA B O 1
ATOM 1892 N N . LYS B 1 61 ? 2.828 -10.5 6.801 1 95.44 61 LYS B N 1
ATOM 1893 C CA . LYS B 1 61 ? 3.783 -11.469 6.266 1 95.44 61 LYS B CA 1
ATOM 1894 C C . LYS B 1 61 ? 3.158 -12.859 6.16 1 95.44 61 LYS B C 1
ATOM 1896 O O . LYS B 1 61 ? 3.307 -13.531 5.141 1 95.44 61 LYS B O 1
ATOM 1901 N N . GLN B 1 62 ? 2.449 -13.227 7.18 1 96.94 62 GLN B N 1
ATOM 1902 C CA . GLN B 1 62 ? 1.805 -14.539 7.188 1 96.94 62 GLN B CA 1
ATOM 1903 C C . GLN B 1 62 ? 0.714 -14.617 6.121 1 96.94 62 GLN B C 1
ATOM 1905 O O . GLN B 1 62 ? 0.518 -15.672 5.504 1 96.94 62 GLN B O 1
ATOM 1910 N N . LEU B 1 63 ? -0.014 -13.531 5.906 1 97.69 63 LEU B N 1
ATOM 1911 C CA . LEU B 1 63 ? -0.985 -13.484 4.816 1 97.69 63 LEU B CA 1
ATOM 1912 C C . LEU B 1 63 ? -0.296 -13.656 3.467 1 97.69 63 LEU B C 1
ATOM 1914 O O . LEU B 1 63 ? -0.821 -14.328 2.578 1 97.69 63 LEU B O 1
ATOM 1918 N N . GLY B 1 64 ? 0.875 -13.008 3.363 1 98.12 64 GLY B N 1
ATOM 1919 C CA . GLY B 1 64 ? 1.686 -13.227 2.176 1 98.12 64 GLY B CA 1
ATOM 1920 C C . GLY B 1 64 ? 2.068 -14.68 1.976 1 98.12 64 GLY B C 1
ATOM 1921 O O . GLY B 1 64 ? 1.999 -15.203 0.859 1 98.12 64 GLY B O 1
ATOM 1922 N N . GLU B 1 65 ? 2.414 -15.344 3.043 1 98.56 65 GLU B N 1
ATOM 1923 C CA . GLU B 1 65 ? 2.773 -16.766 2.977 1 98.56 65 GLU B CA 1
ATOM 1924 C C . GLU B 1 65 ? 1.585 -17.609 2.533 1 98.56 65 GLU B C 1
ATOM 1926 O O . GLU B 1 65 ? 1.736 -18.516 1.712 1 98.56 65 GLU B O 1
ATOM 1931 N N . ILE B 1 66 ? 0.44 -17.312 3.072 1 98.44 66 ILE B N 1
ATOM 1932 C CA . ILE B 1 66 ? -0.777 -18.016 2.693 1 98.44 66 ILE B CA 1
ATOM 1933 C C . ILE B 1 66 ? -1.049 -17.812 1.204 1 98.44 66 ILE B C 1
ATOM 1935 O O . ILE B 1 66 ? -1.362 -18.766 0.489 1 98.44 66 ILE B O 1
ATOM 1939 N N . SER B 1 67 ? -0.911 -16.594 0.754 1 98.62 67 SER B N 1
ATOM 1940 C CA . SER B 1 67 ? -1.115 -16.297 -0.659 1 98.62 67 SER B CA 1
ATOM 1941 C C . SER B 1 67 ? -0.191 -17.125 -1.541 1 98.62 67 SER B C 1
ATOM 1943 O O . SER B 1 67 ? -0.621 -17.672 -2.559 1 98.62 67 SER B O 1
ATOM 1945 N N . PHE B 1 68 ? 1.065 -17.266 -1.146 1 98.81 68 PHE B N 1
ATOM 1946 C CA . PHE B 1 68 ? 2.016 -18.109 -1.876 1 98.81 68 PHE B CA 1
ATOM 1947 C C . PHE B 1 68 ? 1.545 -19.547 -1.927 1 98.81 68 PHE B C 1
ATOM 1949 O O . PHE B 1 68 ? 1.598 -20.188 -2.98 1 98.81 68 PHE B O 1
ATOM 1956 N N . GLN B 1 69 ? 1.128 -20.031 -0.866 1 98.81 69 GLN B N 1
ATOM 1957 C CA . GLN B 1 69 ? 0.721 -21.422 -0.785 1 98.81 69 GLN B CA 1
ATOM 1958 C C . GLN B 1 69 ? -0.492 -21.703 -1.669 1 98.81 69 GLN B C 1
ATOM 1960 O O . GLN B 1 69 ? -0.551 -22.719 -2.354 1 98.81 69 GLN B O 1
ATOM 1965 N N . LEU B 1 70 ? -1.422 -20.781 -1.639 1 98.75 70 LEU B N 1
ATOM 1966 C CA . LEU B 1 70 ? -2.582 -20.906 -2.514 1 98.75 70 LEU B CA 1
ATOM 1967 C C . LEU B 1 70 ? -2.166 -20.859 -3.98 1 98.75 70 LEU B C 1
ATOM 1969 O O . LEU B 1 70 ? -2.705 -21.594 -4.805 1 98.75 70 LEU B O 1
ATOM 1973 N N . THR B 1 71 ? -1.206 -20.047 -4.293 1 98.81 71 THR B N 1
ATOM 1974 C CA . THR B 1 71 ? -0.714 -19.891 -5.656 1 98.81 71 THR B CA 1
ATOM 1975 C C . THR B 1 71 ? 0.026 -21.156 -6.109 1 98.81 71 THR B C 1
ATOM 1977 O O . THR B 1 71 ? -0.134 -21.594 -7.246 1 98.81 71 THR B O 1
ATOM 1980 N N . ILE B 1 72 ? 0.786 -21.734 -5.238 1 98.81 72 ILE B N 1
ATOM 1981 C CA . ILE B 1 72 ? 1.491 -22.969 -5.523 1 98.81 72 ILE B CA 1
ATOM 1982 C C . ILE B 1 72 ? 0.483 -24.078 -5.82 1 98.81 72 ILE B C 1
ATOM 1984 O O . ILE B 1 72 ? 0.603 -24.781 -6.824 1 98.81 72 ILE B O 1
ATOM 1988 N N . SER B 1 73 ? -0.466 -24.156 -4.953 1 98.56 73 SER B N 1
ATOM 1989 C CA . SER B 1 73 ? -1.485 -25.1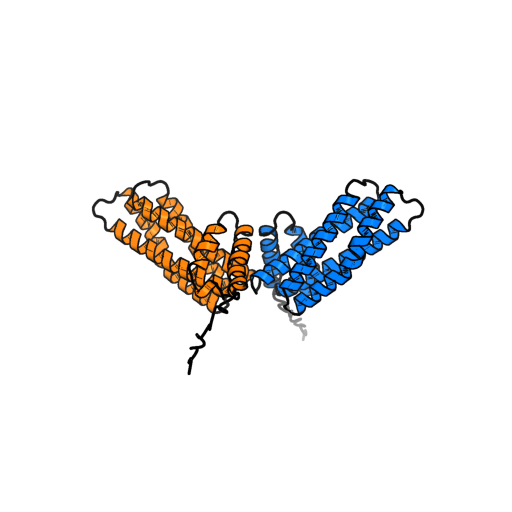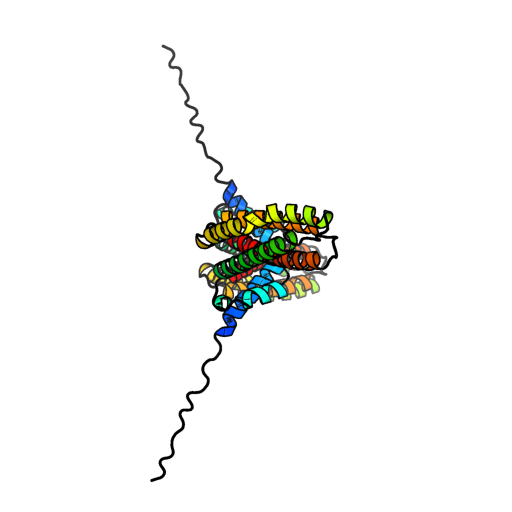88 -5.129 1 98.56 73 SER B CA 1
ATOM 1990 C C . SER B 1 73 ? -2.203 -25.031 -6.465 1 98.56 73 SER B C 1
ATOM 1992 O O . SER B 1 73 ? -2.471 -26.016 -7.152 1 98.56 73 SER B O 1
ATOM 1994 N N . LYS B 1 74 ? -2.51 -23.797 -6.828 1 98.25 74 LYS B N 1
ATOM 1995 C CA . LYS B 1 74 ? -3.201 -23.547 -8.094 1 98.25 74 LYS B CA 1
ATOM 1996 C C . LYS B 1 74 ? -2.305 -23.891 -9.281 1 98.25 74 LYS B C 1
ATOM 1998 O O . LYS B 1 74 ? -2.775 -24.438 -10.281 1 98.25 74 LYS B O 1
ATOM 2003 N N . ALA B 1 75 ? -1.049 -23.578 -9.172 1 98.06 75 ALA B N 1
ATOM 2004 C CA . ALA B 1 75 ? -0.112 -23.938 -10.234 1 98.06 75 ALA B CA 1
ATOM 2005 C C . ALA B 1 75 ? -0.076 -25.453 -10.453 1 98.06 75 ALA B C 1
ATOM 2007 O O . ALA B 1 75 ? -0.065 -25.922 -11.594 1 98.06 75 ALA B O 1
ATOM 2008 N N . GLU B 1 76 ? -0.046 -26.156 -9.406 1 98.19 76 GLU B N 1
ATOM 2009 C CA . GLU B 1 76 ? -0.028 -27.609 -9.492 1 98.19 76 GLU B CA 1
ATOM 2010 C C . GLU B 1 76 ? -1.313 -28.141 -10.125 1 98.19 76 GLU B C 1
ATOM 2012 O O . GLU B 1 76 ? -1.279 -29.094 -10.914 1 98.19 76 GLU B O 1
ATOM 2017 N N . GLU B 1 77 ? -2.412 -27.531 -9.789 1 97.44 77 GLU B N 1
ATOM 2018 C CA . GLU B 1 77 ? -3.688 -27.906 -10.398 1 97.44 77 GLU B CA 1
ATOM 2019 C C . GLU B 1 77 ? -3.666 -27.656 -11.906 1 97.44 77 GLU B C 1
ATOM 2021 O O . GLU B 1 77 ? -4.117 -28.5 -12.68 1 97.44 77 GLU B O 1
ATOM 2026 N N . VAL B 1 78 ? -3.164 -26.516 -12.312 1 95.94 78 VAL B N 1
ATOM 2027 C CA . VAL B 1 78 ? -3.072 -26.156 -13.727 1 95.94 78 VAL B CA 1
ATOM 2028 C C . VAL B 1 78 ? -2.227 -27.188 -14.469 1 95.94 78 VAL B C 1
ATOM 2030 O O . VAL B 1 78 ? -2.623 -27.688 -15.523 1 95.94 78 VAL B O 1
ATOM 2033 N N . LEU B 1 79 ? -1.1 -27.562 -13.914 1 96.38 79 LEU B N 1
ATOM 2034 C CA . LEU B 1 79 ? -0.192 -28.531 -14.523 1 96.38 79 LEU B CA 1
ATOM 2035 C C . LEU B 1 79 ? -0.862 -29.891 -14.672 1 96.38 79 LEU B C 1
ATOM 2037 O O . LEU B 1 79 ? -0.741 -30.531 -15.719 1 96.38 79 LEU B O 1
ATOM 2041 N N . SER B 1 80 ? -1.531 -30.266 -13.656 1 96.44 80 SER B N 1
ATOM 2042 C CA . SER B 1 80 ? -2.244 -31.531 -13.703 1 96.44 80 SER B CA 1
ATOM 2043 C C . SER B 1 80 ? -3.283 -31.531 -14.82 1 96.44 80 SER B C 1
ATOM 2045 O O . SER B 1 80 ? -3.396 -32.5 -15.562 1 96.44 80 SER B O 1
ATOM 2047 N N . THR B 1 81 ? -4.008 -30.484 -14.922 1 93.81 81 THR B N 1
ATOM 2048 C CA . THR B 1 81 ? -5.027 -30.375 -15.953 1 93.81 81 THR B CA 1
ATOM 2049 C C . THR B 1 81 ? -4.395 -30.344 -17.344 1 93.81 81 THR B C 1
ATOM 2051 O O . THR B 1 81 ? -4.867 -31.016 -18.266 1 93.81 81 THR B O 1
ATOM 2054 N N . MET B 1 82 ? -3.33 -29.594 -17.531 1 92.5 82 MET B N 1
ATOM 2055 C CA . MET B 1 82 ? -2.645 -29.531 -18.828 1 92.5 82 MET B CA 1
ATOM 2056 C C . MET B 1 82 ? -2.127 -30.906 -19.234 1 92.5 82 MET B C 1
ATOM 2058 O O . MET B 1 82 ? -2.252 -31.297 -20.391 1 92.5 82 MET B O 1
ATOM 2062 N N . ASP B 1 83 ? -1.588 -31.578 -18.25 1 93.25 83 ASP B N 1
ATOM 2063 C CA . ASP B 1 83 ? -1.072 -32.906 -18.5 1 93.25 83 ASP B CA 1
ATOM 2064 C C . ASP B 1 83 ? -2.182 -33.844 -19 1 93.25 83 ASP B C 1
ATOM 2066 O O . ASP B 1 83 ? -1.987 -34.594 -19.953 1 93.25 83 ASP B O 1
ATOM 2070 N N . ARG B 1 84 ? -3.303 -33.75 -18.375 1 91.94 84 ARG B N 1
ATOM 2071 C CA . ARG B 1 84 ? -4.449 -34.562 -18.75 1 91.94 84 ARG B CA 1
ATOM 2072 C C . ARG B 1 84 ? -4.93 -34.219 -20.156 1 91.94 84 ARG B C 1
ATOM 2074 O O . ARG B 1 84 ? -5.23 -35.094 -20.953 1 91.94 84 ARG B O 1
ATOM 2081 N N . VAL B 1 85 ? -4.961 -32.938 -20.469 1 89.38 85 VAL B N 1
ATOM 2082 C CA . VAL B 1 85 ? -5.445 -32.5 -21.781 1 89.38 85 VAL B CA 1
ATOM 2083 C C . VAL B 1 85 ? -4.469 -32.906 -22.859 1 89.38 85 VAL B C 1
ATOM 2085 O O . VAL B 1 85 ? -4.883 -33.375 -23.938 1 89.38 85 VAL B O 1
ATOM 2088 N N . LEU B 1 86 ? -3.232 -32.812 -22.609 1 90.12 86 LEU B N 1
ATOM 2089 C CA . LEU B 1 86 ? -2.195 -33.125 -23.578 1 90.12 86 LEU B CA 1
ATOM 2090 C C . LEU B 1 86 ? -2.166 -34.625 -23.875 1 90.12 86 LEU B C 1
ATOM 2092 O O . LEU B 1 86 ? -1.717 -35.031 -24.938 1 90.12 86 LEU B O 1
ATOM 2096 N N . LYS B 1 87 ? -2.654 -35.406 -23 1 90 87 LYS B N 1
ATOM 2097 C CA . LYS B 1 87 ? -2.633 -36.875 -23.156 1 90 87 LYS B CA 1
ATOM 2098 C C . LYS B 1 87 ? -3.904 -37.375 -23.844 1 90 87 LYS B C 1
ATOM 2100 O O . LYS B 1 87 ? -4.016 -38.562 -24.172 1 90 87 LYS B O 1
ATOM 2105 N N . GLN B 1 88 ? -4.738 -36.375 -24.125 1 86.19 88 GLN B N 1
ATOM 2106 C CA . GLN B 1 88 ? -5.953 -36.781 -24.828 1 86.19 88 GLN B CA 1
ATOM 2107 C C . GLN B 1 88 ? -5.66 -37.156 -26.281 1 86.19 88 GLN B C 1
ATOM 2109 O O . GLN B 1 88 ? -4.926 -36.438 -26.969 1 86.19 88 GLN B O 1
ATOM 2114 N N . PRO B 1 89 ? -6.059 -38.281 -26.734 1 84.75 89 PRO B N 1
ATOM 2115 C CA . PRO B 1 89 ? -5.746 -38.75 -28.078 1 84.75 89 PRO B CA 1
ATOM 2116 C C . PRO B 1 89 ? -6.273 -37.844 -29.172 1 84.75 89 PRO B C 1
ATOM 2118 O O . PRO B 1 89 ? -5.637 -37.688 -30.219 1 84.75 89 PRO B O 1
ATOM 2121 N N . SER B 1 90 ? -7.406 -37.062 -29.062 1 80.38 90 SER B N 1
ATOM 2122 C CA . SER B 1 90 ? -8.031 -36.281 -30.141 1 80.38 90 SER B CA 1
ATOM 2123 C C . SER B 1 90 ? -7.859 -34.781 -29.922 1 80.38 90 SER B C 1
ATOM 2125 O O . SER B 1 90 ? -8.703 -34 -30.344 1 80.38 90 SER B O 1
ATOM 2127 N N . ILE B 1 91 ? -6.746 -34.469 -29.438 1 77.81 91 ILE B N 1
ATOM 2128 C CA . ILE B 1 91 ? -6.551 -33.031 -29.203 1 77.81 91 ILE B CA 1
ATOM 2129 C C . ILE B 1 91 ? -6.16 -32.344 -30.5 1 77.81 91 ILE B C 1
ATOM 2131 O O . ILE B 1 91 ? -5.402 -32.906 -31.312 1 77.81 91 ILE B O 1
ATOM 2135 N N . ASP B 1 92 ? -6.793 -31.203 -30.719 1 81.19 92 ASP B N 1
ATOM 2136 C CA . ASP B 1 92 ? -6.461 -30.375 -31.875 1 81.19 92 ASP B CA 1
ATOM 2137 C C . ASP B 1 92 ? -4.996 -29.953 -31.844 1 81.19 92 ASP B C 1
ATOM 2139 O O . ASP B 1 92 ? -4.492 -29.531 -30.797 1 81.19 92 ASP B O 1
ATOM 2143 N N . LEU B 1 93 ? -4.387 -30.094 -32.969 1 81 93 LEU B N 1
ATOM 2144 C CA . LEU B 1 93 ? -2.953 -29.844 -33.062 1 81 93 LEU B CA 1
ATOM 2145 C C . LEU B 1 93 ? -2.619 -28.406 -32.656 1 81 93 LEU B C 1
ATOM 2147 O O . LEU B 1 93 ? -1.587 -28.156 -32.031 1 81 93 LEU B O 1
ATOM 2151 N N . HIS B 1 94 ? -3.473 -27.484 -33.031 1 77.94 94 HIS B N 1
ATOM 2152 C CA . HIS B 1 94 ? -3.232 -26.094 -32.688 1 77.94 94 HIS B CA 1
ATOM 2153 C C . HIS B 1 94 ? -3.32 -25.891 -31.172 1 77.94 94 HIS B C 1
ATOM 2155 O O . HIS B 1 94 ? -2.512 -25.156 -30.594 1 77.94 94 HIS B O 1
ATOM 2161 N N . VAL B 1 95 ? -4.219 -26.578 -30.578 1 79.44 95 VAL B N 1
ATOM 2162 C CA . VAL B 1 95 ? -4.391 -26.531 -29.141 1 79.44 95 VAL B CA 1
ATOM 2163 C C . VAL B 1 95 ? -3.201 -27.219 -28.453 1 79.44 95 VAL B C 1
ATOM 2165 O O . VAL B 1 95 ? -2.682 -26.703 -27.453 1 79.44 95 VAL B O 1
ATOM 2168 N N . GLU B 1 96 ? -2.793 -28.234 -28.969 1 85.25 96 GLU B N 1
ATOM 2169 C CA . GLU B 1 96 ? -1.661 -28.969 -28.422 1 85.25 96 GLU B CA 1
ATOM 2170 C C . GLU B 1 96 ? -0.398 -28.109 -28.406 1 85.25 96 GLU B C 1
ATOM 2172 O O . GLU B 1 96 ? 0.316 -28.062 -27.406 1 85.25 96 GLU B O 1
ATOM 2177 N N . ASP B 1 97 ? -0.17 -27.484 -29.516 1 84.06 97 ASP B N 1
ATOM 2178 C CA . ASP B 1 97 ? 1.018 -26.641 -29.625 1 84.06 97 ASP B CA 1
ATOM 2179 C C . ASP B 1 97 ? 0.975 -25.5 -28.625 1 84.06 97 ASP B C 1
ATOM 2181 O O . ASP B 1 97 ? 1.984 -25.188 -27.984 1 84.06 97 ASP B O 1
ATOM 2185 N N . SER B 1 98 ? -0.171 -24.906 -28.547 1 83.12 98 SER B N 1
ATOM 2186 C CA . SER B 1 98 ? -0.333 -23.812 -27.609 1 83.12 98 SER B CA 1
ATOM 2187 C C . SER B 1 98 ? -0.146 -24.281 -26.172 1 83.12 98 SER B C 1
ATOM 2189 O O . SER B 1 98 ? 0.515 -23.609 -25.375 1 83.12 98 SER B O 1
ATOM 2191 N N . LEU B 1 99 ? -0.645 -25.453 -25.859 1 88 99 LEU B N 1
ATOM 2192 C CA . LEU B 1 99 ? -0.572 -26 -24.516 1 88 99 LEU B CA 1
ATOM 2193 C C . LEU B 1 99 ? 0.854 -26.406 -24.172 1 88 99 LEU B C 1
ATOM 2195 O O . LEU B 1 99 ? 1.273 -26.312 -23.016 1 88 99 LEU B O 1
ATOM 2199 N N . LYS B 1 100 ? 1.522 -26.859 -25.125 1 89.31 100 LYS B N 1
ATOM 2200 C CA . LYS B 1 100 ? 2.908 -27.266 -24.906 1 89.31 100 LYS B CA 1
ATOM 2201 C C . LYS B 1 100 ? 3.775 -26.047 -24.562 1 89.31 100 LYS B C 1
ATOM 2203 O O . LYS B 1 100 ? 4.664 -26.141 -23.703 1 89.31 100 LYS B O 1
ATOM 2208 N N . VAL B 1 101 ? 3.518 -24.969 -25.219 1 86.75 101 VAL B N 1
ATOM 2209 C CA . VAL B 1 101 ? 4.2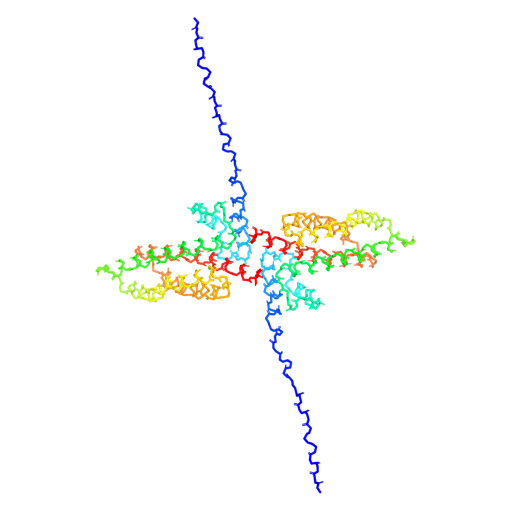34 -23.734 -24.891 1 86.75 101 VAL B CA 1
ATOM 2210 C C . VAL B 1 101 ? 3.918 -23.328 -23.453 1 86.75 101 VAL B C 1
ATOM 2212 O O . VAL B 1 101 ? 4.824 -23 -22.672 1 86.75 101 VAL B O 1
ATOM 2215 N N . CYS B 1 102 ? 2.703 -23.406 -23.078 1 89.25 102 CYS B N 1
ATOM 2216 C CA . CYS B 1 102 ? 2.291 -23.047 -21.719 1 89.25 102 CYS B CA 1
ATOM 2217 C C . CYS B 1 102 ? 2.881 -24.016 -20.703 1 89.25 102 CYS B C 1
ATOM 2219 O O . CYS B 1 102 ? 3.32 -23.594 -19.625 1 89.25 102 CYS B O 1
ATOM 2221 N N . TRP B 1 103 ? 2.85 -25.203 -21.094 1 90.88 103 TRP B N 1
ATOM 2222 C CA . TRP B 1 103 ? 3.41 -26.234 -20.203 1 90.88 103 TRP B CA 1
ATOM 2223 C C . TRP B 1 103 ? 4.867 -25.922 -19.875 1 90.88 103 TRP B C 1
ATOM 2225 O O . TRP B 1 103 ? 5.293 -26.047 -18.734 1 90.88 103 TRP B O 1
ATOM 2235 N N . ASP B 1 104 ? 5.582 -25.5 -20.812 1 90.69 104 ASP B N 1
ATOM 2236 C CA . ASP B 1 104 ? 7.004 -25.234 -20.625 1 90.69 104 ASP B CA 1
ATOM 2237 C C . ASP B 1 104 ? 7.234 -24.094 -19.641 1 90.69 104 ASP B C 1
ATOM 2239 O O . ASP B 1 104 ? 8.219 -24.094 -18.891 1 90.69 104 ASP B O 1
ATOM 2243 N N . PHE B 1 105 ? 6.344 -23.203 -19.594 1 90.12 105 PHE B N 1
ATOM 2244 C CA . PHE B 1 105 ? 6.457 -22.094 -18.656 1 90.12 105 PHE B CA 1
ATOM 2245 C C . PHE B 1 105 ? 5.957 -22.5 -17.281 1 90.12 105 PHE B C 1
ATOM 2247 O O . PHE B 1 105 ? 6.574 -22.172 -16.266 1 90.12 105 PHE B O 1
ATOM 2254 N N . TYR B 1 106 ? 4.969 -23.344 -17.219 1 94 106 TYR B N 1
ATOM 2255 C CA . TYR B 1 106 ? 4.285 -23.641 -15.969 1 94 106 TYR B CA 1
ATOM 2256 C C . TYR B 1 106 ? 5.039 -24.703 -15.18 1 94 106 TYR B C 1
ATOM 2258 O O . TYR B 1 106 ? 4.949 -24.75 -13.945 1 94 106 TYR B O 1
ATOM 2266 N N . VAL B 1 107 ? 5.77 -25.5 -15.852 1 95.5 107 VAL B N 1
ATOM 2267 C CA . VAL B 1 107 ? 6.336 -26.672 -15.203 1 95.5 107 VAL B CA 1
ATOM 2268 C C . VAL B 1 107 ? 7.316 -26.234 -14.109 1 95.5 107 VAL B C 1
ATOM 2270 O O . VAL B 1 107 ? 7.457 -26.906 -13.094 1 95.5 107 VAL B O 1
ATOM 2273 N N . THR B 1 108 ? 7.879 -25.016 -14.219 1 95.81 108 THR B N 1
ATOM 2274 C CA . THR B 1 108 ? 8.875 -24.594 -13.234 1 95.81 108 THR B CA 1
ATOM 2275 C C . THR B 1 108 ? 8.234 -23.703 -12.18 1 95.81 108 THR B C 1
ATOM 2277 O O . THR B 1 108 ? 8.844 -23.438 -11.141 1 95.81 108 THR B O 1
ATOM 2280 N N . ILE B 1 109 ? 7.047 -23.266 -12.383 1 97.5 109 ILE B N 1
ATOM 2281 C CA . ILE B 1 109 ? 6.41 -22.234 -11.57 1 97.5 109 ILE B CA 1
ATOM 2282 C C . ILE B 1 109 ? 6.289 -22.719 -10.125 1 97.5 109 ILE B C 1
ATOM 2284 O O . ILE B 1 109 ? 6.602 -21.984 -9.188 1 97.5 109 ILE B O 1
ATOM 2288 N N . PRO B 1 110 ? 5.883 -24 -9.828 1 98.5 110 PRO B N 1
ATOM 2289 C CA . PRO B 1 110 ? 5.785 -24.422 -8.422 1 98.5 110 PRO B CA 1
ATOM 2290 C C . PRO B 1 110 ? 7.125 -24.359 -7.691 1 98.5 110 PRO B C 1
ATOM 2292 O O . PRO B 1 110 ? 7.18 -23.922 -6.539 1 98.5 110 PRO B O 1
ATOM 2295 N N . VAL B 1 111 ? 8.172 -24.734 -8.367 1 98 111 VAL B N 1
ATOM 2296 C CA . VAL B 1 111 ? 9.5 -24.703 -7.762 1 98 111 VAL B CA 1
ATOM 2297 C C . VAL B 1 111 ? 9.914 -23.25 -7.496 1 98 111 VAL B C 1
ATOM 2299 O O . VAL B 1 111 ? 10.414 -22.938 -6.414 1 98 111 VAL B O 1
ATOM 2302 N N . ASP B 1 112 ? 9.703 -22.375 -8.5 1 98.31 112 ASP B N 1
ATOM 2303 C CA . ASP B 1 112 ? 10 -20.953 -8.336 1 98.31 112 ASP B CA 1
ATOM 2304 C C . ASP B 1 112 ? 9.227 -20.359 -7.16 1 98.31 112 ASP B C 1
ATOM 2306 O O . ASP B 1 112 ? 9.797 -19.641 -6.336 1 98.31 112 ASP B O 1
ATOM 2310 N N . LEU B 1 113 ? 7.984 -20.703 -7.047 1 98.75 113 LEU B N 1
ATOM 2311 C CA . LEU B 1 113 ? 7.141 -20.156 -5.992 1 98.75 113 LEU B CA 1
ATOM 2312 C C . LEU B 1 113 ? 7.57 -20.688 -4.625 1 98.75 113 LEU B C 1
ATOM 2314 O O . LEU B 1 113 ? 7.516 -19.953 -3.633 1 98.75 113 LEU B O 1
ATOM 2318 N N . ARG B 1 114 ? 7.969 -21.906 -4.555 1 98.75 114 ARG B N 1
ATOM 2319 C CA . ARG B 1 114 ? 8.461 -22.438 -3.289 1 98.75 114 ARG B CA 1
ATOM 2320 C C . ARG B 1 114 ? 9.734 -21.719 -2.852 1 98.75 114 ARG B C 1
ATOM 2322 O O . ARG B 1 114 ? 9.93 -21.469 -1.661 1 98.75 114 ARG B O 1
ATOM 2329 N N . GLU B 1 115 ? 10.547 -21.391 -3.844 1 98.5 115 GLU B N 1
ATOM 2330 C CA . GLU B 1 115 ? 11.734 -20.594 -3.535 1 98.5 115 GLU B CA 1
ATOM 2331 C C . GLU B 1 115 ? 11.359 -19.203 -3.039 1 98.5 115 GLU B C 1
ATOM 2333 O O . GLU B 1 115 ? 11.953 -18.703 -2.084 1 98.5 115 GLU B O 1
ATOM 2338 N N . GLY B 1 116 ? 10.422 -18.578 -3.748 1 98.75 116 GLY B N 1
ATOM 2339 C CA . GLY B 1 116 ? 9.938 -17.281 -3.311 1 98.75 116 GLY B CA 1
ATOM 2340 C C . GLY B 1 116 ? 9.336 -17.312 -1.919 1 98.75 116 GLY B C 1
ATOM 2341 O O . GLY B 1 116 ? 9.57 -16.406 -1.119 1 98.75 116 GLY B O 1
ATOM 2342 N N . LEU B 1 117 ? 8.586 -18.328 -1.633 1 98.81 117 LEU B N 1
ATOM 2343 C CA . LEU B 1 117 ? 7.988 -18.5 -0.312 1 98.81 117 LEU B CA 1
ATOM 2344 C C . LEU B 1 117 ? 9.07 -18.656 0.756 1 98.81 117 LEU B C 1
ATOM 2346 O O . LEU B 1 117 ? 8.961 -18.078 1.843 1 98.81 117 LEU B O 1
ATOM 2350 N N . ALA B 1 118 ? 10.062 -19.469 0.47 1 98.81 118 ALA B N 1
ATOM 2351 C CA . ALA B 1 118 ? 11.172 -19.641 1.405 1 98.81 118 ALA B CA 1
ATOM 2352 C C . ALA B 1 118 ? 11.867 -18.297 1.679 1 98.81 118 ALA B C 1
ATOM 2354 O O . ALA B 1 118 ? 12.242 -18.016 2.818 1 98.81 118 ALA B O 1
ATOM 2355 N N . ALA B 1 119 ? 12.086 -17.531 0.626 1 98.62 119 ALA B N 1
ATOM 2356 C CA . ALA B 1 119 ? 12.68 -16.203 0.78 1 98.62 119 ALA B CA 1
ATOM 2357 C C . ALA B 1 119 ? 11.82 -15.32 1.678 1 98.62 119 ALA B C 1
ATOM 2359 O O . ALA B 1 119 ? 12.344 -14.625 2.551 1 98.62 119 ALA B O 1
ATOM 2360 N N . LEU B 1 120 ? 10.508 -15.344 1.459 1 98.25 120 LEU B N 1
ATOM 2361 C CA . LEU B 1 120 ? 9.586 -14.562 2.275 1 98.25 120 LEU B CA 1
ATOM 2362 C C . LEU B 1 120 ? 9.672 -14.977 3.74 1 98.25 120 LEU B C 1
ATOM 2364 O O . LEU B 1 120 ? 9.758 -14.125 4.629 1 98.25 120 LEU B O 1
ATOM 2368 N N . LYS B 1 121 ? 9.656 -16.266 3.963 1 98.06 121 LYS B N 1
ATOM 2369 C CA . LYS B 1 121 ? 9.75 -16.797 5.32 1 98.06 121 LYS B CA 1
ATOM 2370 C C . LYS B 1 121 ? 11.07 -16.406 5.977 1 98.06 121 LYS B C 1
ATOM 2372 O O . LYS B 1 121 ? 11.117 -16.156 7.184 1 98.06 121 LYS B O 1
ATOM 2377 N N . GLY B 1 122 ? 12.078 -16.297 5.184 1 98 122 GLY B N 1
ATOM 2378 C CA . GLY B 1 122 ? 13.391 -15.922 5.668 1 98 122 GLY B CA 1
ATOM 2379 C C . GLY B 1 122 ? 13.609 -14.422 5.703 1 98 122 GLY B C 1
ATOM 2380 O O . GLY B 1 122 ? 14.734 -13.961 5.895 1 98 122 GLY B O 1
ATOM 2381 N N . TYR B 1 123 ? 12.664 -13.578 5.34 1 95.94 123 TYR B N 1
ATOM 2382 C CA . TYR B 1 123 ? 12.664 -12.117 5.414 1 95.94 123 TYR B CA 1
ATOM 2383 C C . TYR B 1 123 ? 13.5 -11.516 4.285 1 95.94 123 TYR B C 1
ATOM 2385 O O . TYR B 1 123 ? 13.938 -10.367 4.375 1 95.94 123 TYR B O 1
ATOM 2393 N N . ASP B 1 124 ? 13.766 -12.312 3.338 1 97.69 124 ASP B N 1
ATOM 2394 C CA . ASP B 1 124 ? 14.367 -11.789 2.117 1 97.69 124 ASP B CA 1
ATOM 2395 C C . ASP B 1 124 ? 13.305 -11.305 1.141 1 97.69 124 ASP B C 1
ATOM 2397 O O . ASP B 1 124 ? 13.031 -11.953 0.131 1 97.69 124 ASP B O 1
ATOM 2401 N N . TYR B 1 125 ? 12.805 -10.164 1.323 1 95.44 125 TYR B N 1
ATOM 2402 C CA . TYR B 1 125 ? 11.664 -9.633 0.59 1 95.44 125 TYR B CA 1
ATOM 2403 C C . TYR B 1 125 ? 12.039 -9.305 -0.85 1 95.44 125 TYR B C 1
ATOM 2405 O O . TYR B 1 125 ? 11.219 -9.43 -1.758 1 95.44 125 TYR B O 1
ATOM 2413 N N . ARG B 1 126 ? 13.211 -8.875 -1.057 1 94.62 126 ARG B N 1
ATOM 2414 C CA . ARG B 1 126 ? 13.664 -8.562 -2.408 1 94.62 126 ARG B CA 1
ATOM 2415 C C . ARG B 1 126 ? 13.648 -9.812 -3.289 1 94.62 126 ARG B C 1
ATOM 2417 O O . ARG B 1 126 ? 13.133 -9.781 -4.406 1 94.62 126 ARG B O 1
ATOM 2424 N N . LYS B 1 127 ? 14.188 -10.883 -2.752 1 97.62 127 LYS B N 1
ATOM 2425 C CA . LYS B 1 127 ? 14.203 -12.133 -3.508 1 97.62 127 LYS B CA 1
ATOM 2426 C C . LYS B 1 127 ? 12.789 -12.664 -3.717 1 97.62 127 LYS B C 1
ATOM 2428 O O . LYS B 1 127 ? 12.461 -13.156 -4.797 1 97.62 127 LYS B O 1
ATOM 2433 N N . ALA B 1 128 ? 11.945 -12.617 -2.691 1 98.38 128 ALA B N 1
ATOM 2434 C CA . ALA B 1 128 ? 10.555 -13.039 -2.826 1 98.38 128 ALA B CA 1
ATOM 2435 C C . ALA B 1 128 ? 9.852 -12.258 -3.934 1 98.38 128 ALA B C 1
ATOM 2437 O O . ALA B 1 128 ? 9.172 -12.844 -4.777 1 98.38 128 ALA B O 1
ATOM 2438 N N . ASP B 1 129 ? 10.102 -11.008 -3.945 1 97.56 129 ASP B N 1
ATOM 2439 C CA . ASP B 1 129 ? 9.484 -10.109 -4.922 1 97.56 129 ASP B CA 1
ATOM 2440 C C . ASP B 1 129 ? 9.961 -10.43 -6.336 1 97.56 129 ASP B C 1
ATOM 2442 O O . ASP B 1 129 ? 9.156 -10.508 -7.266 1 97.56 129 ASP B O 1
ATOM 2446 N N . THR B 1 130 ? 11.219 -10.602 -6.488 1 97.5 130 THR B N 1
ATOM 2447 C CA . THR B 1 130 ? 11.781 -10.898 -7.797 1 97.5 130 THR B CA 1
ATOM 2448 C C . THR B 1 130 ? 11.273 -12.234 -8.32 1 97.5 130 THR B C 1
ATOM 2450 O O . THR B 1 130 ? 10.969 -12.375 -9.508 1 97.5 130 THR B O 1
ATOM 2453 N N . THR B 1 131 ? 11.156 -13.156 -7.434 1 98.06 131 THR B N 1
ATOM 2454 C CA . THR B 1 131 ? 10.703 -14.492 -7.809 1 98.06 131 THR B CA 1
ATOM 2455 C C . THR B 1 131 ? 9.25 -14.461 -8.281 1 98.06 131 THR B C 1
ATOM 2457 O O . THR B 1 131 ? 8.938 -14.945 -9.367 1 98.06 131 THR B O 1
ATOM 2460 N N . VAL B 1 132 ? 8.383 -13.875 -7.527 1 98.44 132 VAL B N 1
ATOM 2461 C CA . VAL B 1 132 ? 6.969 -13.883 -7.879 1 98.44 132 VAL B CA 1
ATOM 2462 C C . VAL B 1 132 ? 6.734 -12.992 -9.102 1 98.44 132 VAL B C 1
ATOM 2464 O O . VAL B 1 132 ? 5.879 -13.289 -9.938 1 98.44 132 VAL B O 1
ATOM 2467 N N . SER B 1 133 ? 7.527 -11.93 -9.289 1 97.5 133 SER B N 1
ATOM 2468 C CA . SER B 1 133 ? 7.445 -11.078 -10.477 1 97.5 133 SER B CA 1
ATOM 2469 C C . SER B 1 133 ? 7.75 -11.875 -11.742 1 97.5 133 SER B C 1
ATOM 2471 O O . SER B 1 133 ? 7.07 -11.711 -12.758 1 97.5 133 SER B O 1
ATOM 2473 N N . SER B 1 134 ? 8.773 -12.695 -11.602 1 96.88 134 SER B N 1
ATOM 2474 C CA . SER B 1 134 ? 9.109 -13.547 -12.742 1 96.88 134 SER B CA 1
ATOM 2475 C C . SER B 1 134 ? 7.984 -14.531 -13.039 1 96.88 134 SER B C 1
ATOM 2477 O O . SER B 1 134 ? 7.672 -14.789 -14.211 1 96.88 134 SER B O 1
ATOM 2479 N N . VAL B 1 135 ? 7.375 -15.047 -12.047 1 97.44 135 VAL B N 1
ATOM 2480 C CA . VAL B 1 135 ? 6.281 -1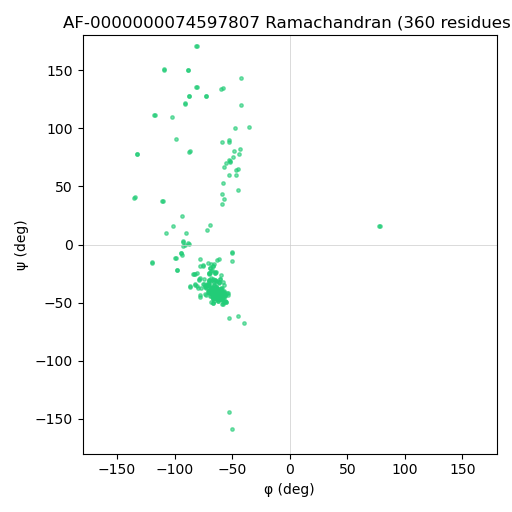6 -12.18 1 97.44 135 VAL B CA 1
ATOM 2481 C C . VAL B 1 135 ? 5.086 -15.328 -12.852 1 97.44 135 VAL B C 1
ATOM 2483 O O . VAL B 1 135 ? 4.469 -15.906 -13.75 1 97.44 135 VAL B O 1
ATOM 2486 N N . VAL B 1 136 ? 4.746 -14.156 -12.43 1 96.81 136 VAL B N 1
ATOM 2487 C CA . VAL B 1 136 ? 3.631 -13.406 -13 1 96.81 136 VAL B CA 1
ATOM 2488 C C . VAL B 1 136 ? 3.871 -13.172 -14.492 1 96.81 136 VAL B C 1
ATOM 2490 O O . VAL B 1 136 ? 2.949 -13.297 -15.297 1 96.81 136 VAL B O 1
ATOM 2493 N N . LYS B 1 137 ? 5.102 -12.93 -14.852 1 93.44 137 LYS B N 1
ATOM 2494 C CA . LYS B 1 137 ? 5.445 -12.719 -16.25 1 93.44 137 LYS B CA 1
ATOM 2495 C C . LYS B 1 137 ? 5.297 -14.016 -17.047 1 93.44 137 LYS B C 1
ATOM 2497 O O . LYS B 1 137 ? 4.758 -14 -18.156 1 93.44 137 LYS B O 1
ATOM 2502 N N . LYS B 1 138 ? 5.777 -15.102 -16.484 1 90.62 138 LYS B N 1
ATOM 2503 C CA . LYS B 1 138 ? 5.633 -16.406 -17.141 1 90.62 138 LYS B CA 1
ATOM 2504 C C . LYS B 1 138 ? 4.16 -16.734 -17.375 1 90.62 138 LYS B C 1
ATOM 2506 O O . LYS B 1 138 ? 3.777 -17.156 -18.469 1 90.62 138 LYS B O 1
ATOM 2511 N N . ALA B 1 139 ? 3.328 -16.5 -16.391 1 88.62 139 ALA B N 1
ATOM 2512 C CA . ALA B 1 139 ? 1.909 -16.828 -16.438 1 88.62 139 ALA B CA 1
ATOM 2513 C C . ALA B 1 139 ? 1.186 -15.977 -17.484 1 88.62 139 ALA B C 1
ATOM 2515 O O . ALA B 1 139 ? 0.279 -16.453 -18.172 1 88.62 139 ALA B O 1
ATOM 2516 N N . SER B 1 140 ? 1.56 -14.734 -17.562 1 88.75 140 SER B N 1
ATOM 2517 C CA . SER B 1 140 ? 0.914 -13.828 -18.5 1 88.75 140 SER B CA 1
ATOM 2518 C C . SER B 1 140 ? 1.195 -14.242 -19.938 1 88.75 140 SER B C 1
ATOM 2520 O O . SER B 1 140 ? 0.355 -14.055 -20.828 1 88.75 140 SER B O 1
ATOM 2522 N N . THR B 1 141 ? 2.303 -14.789 -20.203 1 84.56 141 THR B N 1
ATOM 2523 C CA . THR B 1 141 ? 2.654 -15.273 -21.531 1 84.56 141 THR B CA 1
ATOM 2524 C C . THR B 1 141 ? 1.75 -16.438 -21.953 1 84.56 141 THR B C 1
ATOM 2526 O O . THR B 1 141 ? 1.274 -16.484 -23.078 1 84.56 141 THR B O 1
ATOM 2529 N N . CYS B 1 142 ? 1.481 -17.312 -21.062 1 83.44 142 CYS B N 1
ATOM 2530 C CA . CYS B 1 142 ? 0.574 -18.422 -21.328 1 83.44 142 CYS B CA 1
ATOM 2531 C C . CYS B 1 142 ? -0.831 -17.922 -21.625 1 83.44 142 CYS B C 1
ATOM 2533 O O . CYS B 1 142 ? -1.487 -18.422 -22.547 1 83.44 142 CYS B O 1
ATOM 2535 N N . GLY B 1 143 ? -1.317 -16.938 -20.891 1 77.69 143 GLY B N 1
ATOM 2536 C CA . GLY B 1 143 ? -2.635 -16.375 -21.125 1 77.69 143 GLY B CA 1
ATOM 2537 C C . GLY B 1 143 ? -2.805 -15.836 -22.547 1 77.69 143 GLY B C 1
ATOM 2538 O O . GLY B 1 143 ? -3.848 -16.047 -23.172 1 77.69 143 GLY B O 1
ATOM 2539 N N . THR B 1 144 ? -1.807 -15.336 -23.047 1 78.56 144 THR B N 1
ATOM 2540 C CA . THR B 1 144 ? -1.833 -14.766 -24.391 1 78.56 144 THR B CA 1
ATOM 2541 C C . THR B 1 144 ? -1.854 -15.867 -25.438 1 78.56 144 THR B C 1
ATOM 2543 O O . THR B 1 144 ? -2.486 -15.719 -26.484 1 78.56 144 THR B O 1
ATOM 2546 N N . VAL B 1 145 ? -1.255 -16.969 -25.078 1 75.81 145 VAL B N 1
ATOM 2547 C CA . VAL B 1 145 ? -1.129 -18.062 -26.047 1 75.81 145 VAL B CA 1
ATOM 2548 C C . VAL B 1 145 ? -2.441 -18.828 -26.109 1 75.81 145 VAL B C 1
ATOM 2550 O O . VAL B 1 145 ? -2.854 -19.266 -27.188 1 75.81 145 VAL B O 1
ATOM 2553 N N . ILE B 1 146 ? -3.129 -19.016 -24.969 1 76.12 146 ILE B N 1
ATOM 2554 C CA . ILE B 1 146 ? -4.316 -19.859 -24.922 1 76.12 146 ILE B CA 1
ATOM 2555 C C . ILE B 1 146 ? -5.566 -19 -25.141 1 76.12 146 ILE B C 1
ATOM 2557 O O . ILE B 1 146 ? -6.66 -19.531 -25.344 1 76.12 146 ILE B O 1
ATOM 2561 N N . LYS B 1 147 ? -5.57 -17.781 -25.375 1 66.88 147 LYS B N 1
ATOM 2562 C CA . LYS B 1 147 ? -6.699 -16.859 -25.344 1 66.88 147 LYS B CA 1
ATOM 2563 C C . LYS B 1 147 ? -7.848 -17.359 -26.203 1 66.88 147 LYS B C 1
ATOM 2565 O O . LYS B 1 147 ? -9.008 -17.344 -25.781 1 66.88 147 LYS B O 1
ATOM 2570 N N . ASP B 1 148 ? -7.691 -17.484 -27.406 1 59.47 148 ASP B N 1
ATOM 2571 C CA . ASP B 1 148 ? -8.781 -17.469 -28.375 1 59.47 148 ASP B CA 1
ATOM 2572 C C . ASP B 1 148 ? -9.312 -18.891 -28.609 1 59.47 148 ASP B C 1
ATOM 2574 O O . ASP B 1 148 ? -10.25 -19.078 -29.391 1 59.47 148 ASP B O 1
ATOM 2578 N N . ASP B 1 149 ? -8.852 -19.703 -27.797 1 59.5 149 ASP B N 1
ATOM 2579 C CA . ASP B 1 149 ? -9.359 -21.016 -28.156 1 59.5 149 ASP B CA 1
ATOM 2580 C C . ASP B 1 149 ? -10.516 -21.438 -27.234 1 59.5 149 ASP B C 1
ATOM 2582 O O . ASP B 1 149 ? -10.375 -21.438 -26.016 1 59.5 149 ASP B O 1
ATOM 2586 N N . SER B 1 150 ? -11.773 -21.5 -27.672 1 60.91 150 SER B N 1
ATOM 2587 C CA . SER B 1 150 ? -13.031 -21.688 -26.953 1 60.91 150 SER B CA 1
ATOM 2588 C C . SER B 1 150 ? -13.43 -23.156 -26.906 1 60.91 150 SER B C 1
ATOM 2590 O O . SER B 1 150 ? -14.586 -23.484 -26.625 1 60.91 150 SER B O 1
ATOM 2592 N N . ARG B 1 151 ? -12.484 -23.859 -27.016 1 62 151 ARG B N 1
ATOM 2593 C CA . ARG B 1 151 ? -12.922 -25.25 -26.891 1 62 151 ARG B CA 1
ATOM 2594 C C . ARG B 1 151 ? -12.922 -25.688 -25.438 1 62 151 ARG B C 1
ATOM 2596 O O . ARG B 1 151 ? -12.258 -25.078 -24.594 1 62 151 ARG B O 1
ATOM 2603 N N . GLY B 1 152 ? -13.727 -26.578 -24.969 1 59.75 152 GLY B N 1
ATOM 2604 C CA . GLY B 1 152 ? -14.031 -27.016 -23.609 1 59.75 152 GLY B CA 1
ATOM 2605 C C . GLY B 1 152 ? -12.789 -27.219 -22.766 1 59.75 152 GLY B C 1
ATOM 2606 O O . GLY B 1 152 ? -12.617 -26.562 -21.734 1 59.75 152 GLY B O 1
ATOM 2607 N N . VAL B 1 153 ? -11.938 -28.156 -23.219 1 61.09 153 VAL B N 1
ATOM 2608 C CA . VAL B 1 153 ? -10.75 -28.484 -22.438 1 61.09 153 VAL B CA 1
ATOM 2609 C C . VAL B 1 153 ? -9.852 -27.266 -22.297 1 61.09 153 VAL B C 1
ATOM 2611 O O . VAL B 1 153 ? -9.336 -26.984 -21.219 1 61.09 153 VAL B O 1
ATOM 2614 N N . VAL B 1 154 ? -9.938 -26.562 -23.312 1 73.19 154 VAL B N 1
ATOM 2615 C CA . VAL B 1 154 ? -9.109 -25.359 -23.312 1 73.19 154 VAL B CA 1
ATOM 2616 C C . VAL B 1 154 ? -9.758 -24.281 -22.453 1 73.19 154 VAL B C 1
ATOM 2618 O O . VAL B 1 154 ? -9.062 -23.484 -21.812 1 73.19 154 VAL B O 1
ATOM 2621 N N . SER B 1 155 ? -11.047 -24.609 -22.312 1 83.19 155 SER B N 1
ATOM 2622 C CA . SER B 1 155 ? -11.766 -23.672 -21.453 1 83.19 155 SER B CA 1
ATOM 2623 C C . SER B 1 155 ? -11.383 -23.844 -19.984 1 83.19 155 SER B C 1
ATOM 2625 O O . SER B 1 155 ? -11.211 -22.859 -19.266 1 83.19 155 SER B O 1
ATOM 2627 N N . VAL B 1 156 ? -11.125 -25.125 -19.609 1 88.19 156 VAL B N 1
ATOM 2628 C CA . VAL B 1 156 ? -10.773 -25.406 -18.219 1 88.19 156 VAL B CA 1
ATOM 2629 C C . VAL B 1 156 ? -9.375 -24.859 -17.922 1 88.19 156 VAL B C 1
ATOM 2631 O O . VAL B 1 156 ? -9.141 -24.297 -16.859 1 88.19 156 VAL B O 1
ATOM 2634 N N . VAL B 1 157 ? -8.477 -25.047 -18.891 1 90.5 157 VAL B N 1
ATOM 2635 C CA . VAL B 1 157 ? -7.117 -24.547 -18.734 1 90.5 157 VAL B CA 1
ATOM 2636 C C . VAL B 1 157 ? -7.133 -23.016 -18.672 1 90.5 157 VAL B C 1
ATOM 2638 O O . VAL B 1 157 ? -6.434 -22.422 -17.844 1 90.5 157 VAL B O 1
ATOM 2641 N N . LYS B 1 158 ? -8.008 -22.469 -19.484 1 89.69 158 LYS B N 1
ATOM 2642 C CA . LYS B 1 158 ? -8.141 -21.016 -19.516 1 89.69 158 LYS B CA 1
ATOM 2643 C C . LYS B 1 158 ? -8.648 -20.484 -18.172 1 89.69 158 LYS B C 1
ATOM 2645 O O . LYS B 1 158 ? -8.133 -19.484 -17.656 1 89.69 158 LYS B O 1
ATOM 2650 N N . GLU B 1 159 ? -9.609 -21.109 -17.656 1 91.31 159 GLU B N 1
ATOM 2651 C CA . GLU B 1 159 ? -10.18 -20.703 -16.375 1 91.31 159 GLU B CA 1
ATOM 2652 C C . GLU B 1 159 ? -9.164 -20.875 -15.25 1 91.31 159 GLU B C 1
ATOM 2654 O O . GLU B 1 159 ? -9 -19.969 -14.43 1 91.31 159 GLU B O 1
ATOM 2659 N N . GLN B 1 160 ? -8.438 -21.953 -15.234 1 93.69 160 GLN B N 1
ATOM 2660 C CA . GLN B 1 160 ? -7.477 -22.234 -14.172 1 93.69 160 GLN B CA 1
ATOM 2661 C C . GLN B 1 160 ? -6.281 -21.281 -14.25 1 93.69 160 GLN B C 1
ATOM 2663 O O . GLN B 1 160 ? -5.789 -20.812 -13.227 1 93.69 160 GLN B O 1
ATOM 2668 N N . THR B 1 161 ? -5.836 -21.047 -15.484 1 93.62 161 THR B N 1
ATOM 2669 C CA . THR B 1 161 ? -4.703 -20.141 -15.633 1 93.62 161 THR B CA 1
ATOM 2670 C C . THR B 1 161 ? -5.105 -18.703 -15.281 1 93.62 161 THR B C 1
ATOM 2672 O O . THR B 1 161 ? -4.293 -17.938 -14.773 1 93.62 161 THR B O 1
ATOM 2675 N N . GLY B 1 162 ? -6.359 -18.375 -15.531 1 93.19 162 GLY B N 1
ATOM 2676 C CA . GLY B 1 162 ? -6.875 -17.078 -15.102 1 93.19 162 GLY B CA 1
ATOM 2677 C C . GLY B 1 162 ? -6.879 -16.906 -13.594 1 93.19 162 GLY B C 1
ATOM 2678 O O . GLY B 1 162 ? -6.473 -15.867 -13.078 1 93.19 162 GLY B O 1
ATOM 2679 N N . GLU B 1 163 ? -7.309 -17.938 -12.938 1 95.25 163 GLU B N 1
ATOM 2680 C CA . GLU B 1 163 ? -7.301 -17.906 -11.477 1 95.25 163 GLU B CA 1
ATOM 2681 C C . GLU B 1 163 ? -5.875 -17.859 -10.938 1 95.25 163 GLU B C 1
ATOM 2683 O O . GLU B 1 163 ? -5.602 -17.141 -9.969 1 95.25 163 GLU B O 1
ATOM 2688 N N . PHE B 1 164 ? -5.043 -18.641 -11.578 1 97.25 164 PHE B N 1
ATOM 2689 C CA . PHE B 1 164 ? -3.639 -18.594 -11.188 1 97.25 164 PHE B CA 1
ATOM 2690 C C . PHE B 1 164 ? -3.082 -17.188 -11.328 1 97.25 164 PHE B C 1
ATOM 2692 O O . PHE B 1 164 ? -2.361 -16.703 -10.445 1 97.25 164 PHE B O 1
ATOM 2699 N N . GLY B 1 165 ? -3.383 -16.547 -12.422 1 96.56 165 GLY B N 1
ATOM 2700 C CA . GLY B 1 165 ? -2.947 -15.164 -12.625 1 96.56 165 GLY B CA 1
ATOM 2701 C C . GLY B 1 165 ? -3.402 -14.227 -11.523 1 96.56 165 GLY B C 1
ATOM 2702 O O . GLY B 1 165 ? -2.615 -13.422 -11.016 1 96.56 165 GLY B O 1
ATOM 2703 N N . LYS B 1 166 ? -4.633 -14.375 -11.141 1 97.19 166 LYS B N 1
ATOM 2704 C CA . LYS B 1 166 ? -5.176 -13.531 -10.078 1 97.19 166 LYS B CA 1
ATOM 2705 C C . LYS B 1 166 ? -4.488 -13.812 -8.742 1 97.19 166 LYS B C 1
ATOM 2707 O O . LYS B 1 166 ? -4.16 -12.891 -8 1 97.19 166 LYS B O 1
ATOM 2712 N N . LEU B 1 167 ? -4.207 -15.07 -8.445 1 98.5 167 LEU B N 1
ATOM 2713 C CA . LEU B 1 167 ? -3.533 -15.453 -7.211 1 98.5 167 LEU B CA 1
ATOM 2714 C C . LEU B 1 167 ? -2.094 -14.945 -7.199 1 98.5 167 LEU B C 1
ATOM 2716 O O . LEU B 1 167 ? -1.615 -14.453 -6.18 1 98.5 167 LEU B O 1
ATOM 2720 N N . SER B 1 168 ? -1.439 -15.102 -8.32 1 98.56 168 SER B N 1
ATOM 2721 C CA . SER B 1 168 ? -0.048 -14.664 -8.383 1 98.56 168 SER B CA 1
ATOM 2722 C C . SER B 1 168 ? 0.066 -13.148 -8.234 1 98.56 168 SER B C 1
ATOM 2724 O O . SER B 1 168 ? 1.03 -12.648 -7.656 1 98.56 168 SER B O 1
ATOM 2726 N N . ALA B 1 169 ? -0.925 -12.398 -8.766 1 98 169 ALA B N 1
ATOM 2727 C CA . ALA B 1 169 ? -0.957 -10.953 -8.578 1 98 169 ALA B CA 1
ATOM 2728 C C . ALA B 1 169 ? -1.079 -10.594 -7.098 1 98 169 ALA B C 1
ATOM 2730 O O . ALA B 1 169 ? -0.453 -9.633 -6.633 1 98 169 ALA B O 1
ATOM 2731 N N . ILE B 1 170 ? -1.901 -11.305 -6.379 1 98.69 170 ILE B N 1
ATOM 2732 C CA . ILE B 1 170 ? -2.051 -11.07 -4.949 1 98.69 170 ILE B CA 1
ATOM 2733 C C . ILE B 1 170 ? -0.725 -11.344 -4.238 1 98.69 170 ILE B C 1
ATOM 2735 O O . ILE B 1 170 ? -0.282 -10.539 -3.416 1 98.69 170 ILE B O 1
ATOM 2739 N N . SER B 1 171 ? -0.069 -12.453 -4.551 1 98.81 171 SER B N 1
ATOM 2740 C CA . SER B 1 171 ? 1.228 -12.766 -3.957 1 98.81 171 SER B CA 1
ATOM 2741 C C . SER B 1 171 ? 2.25 -11.68 -4.258 1 98.81 171 SER B C 1
ATOM 2743 O O . SER B 1 171 ? 3.033 -11.297 -3.383 1 98.81 171 SER B O 1
ATOM 2745 N N . LEU B 1 172 ? 2.234 -11.219 -5.516 1 98.5 172 LEU B N 1
ATOM 2746 C CA . LEU B 1 172 ? 3.127 -10.125 -5.883 1 98.5 172 LEU B CA 1
ATOM 2747 C C . LEU B 1 172 ? 2.809 -8.867 -5.082 1 98.5 172 LEU B C 1
ATOM 2749 O O . LEU B 1 172 ? 3.717 -8.164 -4.641 1 98.5 172 LEU B O 1
ATOM 2753 N N . GLY B 1 173 ? 1.515 -8.562 -4.945 1 97.94 173 GLY B N 1
ATOM 2754 C CA . GLY B 1 173 ? 1.106 -7.438 -4.121 1 97.94 173 GLY B CA 1
ATOM 2755 C C . GLY B 1 173 ? 1.66 -7.5 -2.711 1 97.94 173 GLY B C 1
ATOM 2756 O O . GLY B 1 173 ? 2.129 -6.492 -2.18 1 97.94 173 GLY B O 1
ATOM 2757 N N . PHE B 1 174 ? 1.662 -8.672 -2.098 1 98 174 PHE B N 1
ATOM 2758 C CA . PHE B 1 174 ? 2.168 -8.844 -0.741 1 98 174 PHE B CA 1
ATOM 2759 C C . PHE B 1 174 ? 3.672 -8.609 -0.69 1 98 174 PHE B C 1
ATOM 2761 O O . PHE B 1 174 ? 4.172 -7.957 0.233 1 98 174 PHE B O 1
ATOM 2768 N N . THR B 1 175 ? 4.418 -9.156 -1.651 1 97.81 175 THR B N 1
ATOM 2769 C CA . THR B 1 175 ? 5.867 -9.016 -1.584 1 97.81 175 THR B CA 1
ATOM 2770 C C . THR B 1 175 ? 6.281 -7.559 -1.8 1 97.81 175 THR B C 1
ATOM 2772 O O . THR B 1 175 ? 7.207 -7.07 -1.153 1 97.81 175 THR B O 1
ATOM 2775 N N . LYS B 1 176 ? 5.605 -6.867 -2.693 1 95.25 176 LYS B N 1
ATOM 2776 C CA . LYS B 1 176 ? 5.891 -5.449 -2.896 1 95.25 176 LYS B CA 1
ATOM 2777 C C . LYS B 1 176 ? 5.594 -4.641 -1.638 1 95.25 176 LYS B C 1
ATOM 2779 O O . LYS B 1 176 ? 6.379 -3.773 -1.251 1 95.25 176 LYS B O 1
ATOM 2784 N N . LEU B 1 177 ? 4.449 -4.898 -1.063 1 95.88 177 LEU B N 1
ATOM 2785 C CA . LEU B 1 177 ? 4.059 -4.23 0.174 1 95.88 177 LEU B CA 1
ATOM 2786 C C . LEU B 1 177 ? 5.109 -4.445 1.261 1 95.88 177 LEU B C 1
ATOM 2788 O O . LEU B 1 177 ? 5.566 -3.484 1.886 1 95.88 177 LEU B O 1
ATOM 2792 N N . LEU B 1 178 ? 5.527 -5.688 1.446 1 95.56 178 LEU B N 1
ATOM 2793 C CA . LEU B 1 178 ? 6.453 -6.039 2.518 1 95.56 178 LEU B CA 1
ATOM 2794 C C . LEU B 1 178 ? 7.848 -5.5 2.227 1 95.56 178 LEU B C 1
ATOM 2796 O O . LEU B 1 178 ? 8.57 -5.113 3.145 1 95.56 178 LEU B O 1
ATOM 2800 N N . ARG B 1 179 ? 8.18 -5.465 0.982 1 93.31 179 ARG B N 1
ATOM 2801 C CA . ARG B 1 179 ? 9.484 -4.934 0.591 1 93.31 179 ARG B CA 1
ATOM 2802 C C . ARG B 1 179 ? 9.57 -3.436 0.875 1 93.31 179 ARG B C 1
ATOM 2804 O O . ARG B 1 179 ? 10.594 -2.949 1.358 1 93.31 179 ARG B O 1
ATOM 2811 N N . VAL B 1 180 ? 8.5 -2.723 0.605 1 91.19 180 VAL B N 1
ATOM 2812 C CA . VAL B 1 180 ? 8.477 -1.271 0.751 1 91.19 180 VAL B CA 1
ATOM 2813 C C . VAL B 1 180 ? 8.555 -0.899 2.23 1 91.19 180 VAL B C 1
ATOM 2815 O O . VAL B 1 180 ? 9.141 0.127 2.59 1 91.19 180 VAL B O 1
ATOM 2818 N N . VAL B 1 181 ? 8.07 -1.718 3.1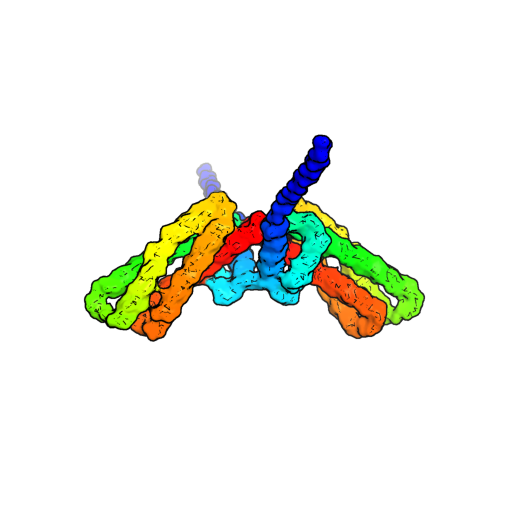27 1 90.44 181 VAL B N 1
ATOM 2819 C CA . VAL B 1 181 ? 7.996 -1.353 4.539 1 90.44 181 VAL B CA 1
ATOM 2820 C C . VAL B 1 181 ? 9.234 -1.873 5.27 1 90.44 181 VAL B C 1
ATOM 2822 O O . VAL B 1 181 ? 9.414 -1.604 6.457 1 90.44 181 VAL B O 1
ATOM 2825 N N . ASN B 1 182 ? 10.094 -2.701 4.574 1 81.75 182 ASN B N 1
ATOM 2826 C CA . ASN B 1 182 ? 11.297 -3.26 5.188 1 81.75 182 ASN B CA 1
ATOM 2827 C C . ASN B 1 182 ? 12.547 -2.889 4.402 1 81.75 182 ASN B C 1
ATOM 2829 O O . ASN B 1 182 ? 13.445 -2.234 4.934 1 81.75 182 ASN B O 1
#

Solvent-accessible surface area (backbone atoms only — not comparable to full-atom values): 19313 Å² total; per-residue (Å²): 135,83,77,75,78,77,75,76,78,74,74,74,77,80,72,78,69,65,62,64,20,56,39,44,50,48,48,38,26,50,50,42,19,41,46,35,63,89,55,29,52,44,68,61,46,37,54,58,48,65,69,38,79,69,38,51,76,42,44,42,66,52,45,30,50,52,35,40,52,54,32,35,53,40,46,52,49,41,50,54,50,50,54,55,54,69,65,40,88,84,55,52,67,70,58,47,56,40,49,51,57,33,43,68,51,52,72,50,41,44,61,48,46,51,51,18,44,51,26,46,76,67,68,34,30,67,57,18,31,54,39,39,50,52,45,48,53,46,53,53,55,35,53,65,57,50,63,82,47,82,48,70,76,46,44,57,54,48,52,43,50,50,51,36,50,41,37,38,40,47,30,37,46,38,27,51,55,52,33,48,58,94,135,85,76,75,78,78,77,82,77,77,72,72,78,76,70,76,69,67,62,64,21,56,40,42,51,48,47,37,27,50,49,42,19,41,48,36,63,88,55,31,56,43,69,61,47,39,52,58,47,64,70,38,78,70,37,52,78,42,50,42,68,52,46,32,50,50,35,40,51,54,31,37,54,41,45,50,50,43,51,53,50,50,53,56,53,68,66,41,89,82,57,53,66,70,56,46,53,40,47,51,56,33,45,66,50,50,70,51,40,45,62,47,46,52,52,17,43,51,27,46,75,68,70,35,31,65,57,17,30,52,39,38,49,52,45,47,52,46,51,53,53,32,52,67,60,55,59,85,49,82,46,67,73,47,39,54,53,49,52,44,52,49,51,35,49,41,36,38,41,47,28,35,45,36,27,50,54,52,39,50,59,94

Organism: Saponaria officinalis (NCBI:txid3572)

Nearest PDB structures (foldseek):
  2cj7-assembly1_A  TM=8.707E-01  e=4.651E-05  Nicotiana tabacum
  1x91-assembly1_A  TM=8.698E-01  e=2.728E-04  Arabidopsis thaliana
  1x8z-assembly1_A-2  TM=7.712E-01  e=1.861E-04  Arabidopsis thaliana
  1x8z-assembly3_A  TM=7.712E-01  e=1.861E-04  Arabidopsis thaliana
  7ung-assembly1_D5  TM=2.417E-01  e=3.055E+00  Homo sapiens

Sequence (364 aa):
MHYTFVSALIFFFFISTNNVSASLVRATCKHLSKTDRQNINYDFCVSKLESDSRSSSSTAKQLGEISFQLTISKAEEVLSTMDRVLKQPSIDLHVEDSLKVCWDFYVTIPVDLREGLAALKGYDYRKADTTVSSVVKKASTCGTVIKDDSRGVVSVVKEQTGEFGKLSAISLGFTKLLRVVNMHYTFVSALIFFFFISTNNVSASLVRATCKHLSKTDRQNINYDFCVSKLESDSRSSSSTAKQLGEISFQLTISKAEEVLSTMDRVLKQPSIDLHVEDSLKVCWDFYVTIPVDLREGLAALKGYDYRKADTTVSSVVKKASTCGTVIKDDSRGVVSVVKEQTGEFGKLSAISLGFTKLLRVVN

pLDDT: mean 85.64, std 18.7, range [33.88, 98.81]